Protein AF-A0A449B4U1-F1 (afdb_monomer_lite)

pLDDT: mean 86.97, std 13.87, range [36.66, 97.75]

Radius of gyration: 30.88 Å; chains: 1; bounding box: 86×40×94 Å

Organism: NCBI:txid114885

Structure (mmCIF, N/CA/C/O backbone):
data_AF-A0A449B4U1-F1
#
_entry.id   AF-A0A449B4U1-F1
#
loop_
_atom_site.group_PDB
_atom_site.id
_atom_site.type_symbol
_atom_site.label_atom_id
_atom_site.label_alt_id
_atom_site.label_comp_id
_atom_site.label_asym_id
_atom_site.label_entity_id
_atom_site.label_seq_id
_atom_site.pdbx_PDB_ins_code
_atom_site.Cartn_x
_atom_site.Cartn_y
_atom_site.Cartn_z
_atom_site.occupancy
_atom_site.B_iso_or_equiv
_atom_site.auth_seq_id
_atom_site.auth_comp_id
_atom_site.auth_asym_id
_atom_site.auth_atom_id
_atom_site.pdbx_PDB_model_num
ATOM 1 N N . MET A 1 1 ? 53.691 -20.699 -66.451 1.00 48.62 1 MET A N 1
ATOM 2 C CA . MET A 1 1 ? 53.398 -21.102 -65.056 1.00 48.62 1 MET A CA 1
ATOM 3 C C . MET A 1 1 ? 53.279 -19.834 -64.224 1.00 48.62 1 MET A C 1
ATOM 5 O O . MET A 1 1 ? 54.200 -19.036 -64.296 1.00 48.62 1 MET A O 1
ATOM 9 N N . GLY A 1 2 ? 52.163 -19.601 -63.519 1.00 51.88 2 GLY A N 1
ATOM 10 C CA . GLY A 1 2 ? 52.066 -18.460 -62.589 1.00 51.88 2 GLY A CA 1
ATOM 11 C C . GLY A 1 2 ? 50.731 -17.710 -62.466 1.00 51.88 2 GLY A C 1
ATOM 12 O O . GLY A 1 2 ? 50.723 -16.671 -61.824 1.00 51.88 2 GLY A O 1
ATOM 13 N N . GLN A 1 3 ? 49.608 -18.176 -63.033 1.00 47.28 3 GLN A N 1
ATOM 14 C CA . GLN A 1 3 ? 48.308 -17.484 -62.867 1.00 47.28 3 GLN A CA 1
ATOM 15 C C . GLN A 1 3 ? 47.371 -18.095 -61.809 1.00 47.28 3 GLN A C 1
ATOM 17 O O . GLN A 1 3 ? 46.392 -17.458 -61.427 1.00 47.28 3 GLN A O 1
ATOM 22 N N . SER A 1 4 ? 47.681 -19.269 -61.253 1.00 52.78 4 SER A N 1
ATOM 23 C CA . SER A 1 4 ? 46.849 -19.910 -60.221 1.00 52.78 4 SER A CA 1
ATOM 24 C C . SER A 1 4 ? 46.964 -19.273 -58.824 1.00 52.78 4 SER A C 1
ATOM 26 O O . SER A 1 4 ? 46.103 -19.510 -57.983 1.00 52.78 4 SER A O 1
ATOM 28 N N . GLY A 1 5 ? 47.977 -18.432 -58.568 1.00 56.06 5 GLY A N 1
ATOM 29 C CA . GLY A 1 5 ? 48.170 -17.761 -57.272 1.00 56.06 5 GLY A CA 1
ATOM 30 C C . GLY A 1 5 ? 47.344 -16.482 -57.075 1.00 56.06 5 GLY A C 1
ATOM 31 O O . GLY A 1 5 ? 47.040 -16.116 -55.942 1.00 56.06 5 GLY A O 1
ATOM 32 N N . VAL A 1 6 ? 46.942 -15.811 -58.161 1.00 57.44 6 VAL A N 1
ATOM 33 C CA . VAL A 1 6 ? 46.229 -14.522 -58.077 1.00 57.44 6 VAL A CA 1
ATOM 34 C C . VAL A 1 6 ? 44.732 -14.734 -57.837 1.00 57.44 6 VAL A C 1
ATOM 36 O O . VAL A 1 6 ? 44.170 -14.094 -56.954 1.00 57.44 6 VAL A O 1
ATOM 39 N N . MET A 1 7 ? 44.099 -15.698 -58.523 1.00 58.16 7 MET A N 1
ATOM 40 C CA . MET A 1 7 ? 42.674 -16.009 -58.309 1.00 58.16 7 MET A CA 1
ATOM 41 C C . MET A 1 7 ? 42.376 -16.511 -56.888 1.00 58.16 7 MET A C 1
ATOM 43 O O . MET A 1 7 ? 41.363 -16.119 -56.314 1.00 58.16 7 MET A O 1
ATOM 47 N N . GLY A 1 8 ? 43.259 -17.326 -56.294 1.00 68.00 8 GLY A N 1
ATOM 48 C CA . GLY A 1 8 ? 43.091 -17.814 -54.918 1.00 68.00 8 GLY A CA 1
ATOM 49 C C . GLY A 1 8 ? 43.184 -16.700 -53.870 1.00 68.00 8 GLY A C 1
ATOM 50 O O . GLY A 1 8 ? 42.373 -16.651 -52.947 1.00 68.00 8 GLY A O 1
ATOM 51 N N . ASN A 1 9 ? 44.115 -15.759 -54.054 1.00 80.12 9 ASN A N 1
ATOM 52 C CA . ASN A 1 9 ? 44.260 -14.602 -53.170 1.00 80.12 9 ASN A CA 1
ATOM 53 C C . ASN A 1 9 ? 43.053 -13.653 -53.302 1.00 80.12 9 ASN A C 1
ATOM 55 O O . ASN A 1 9 ? 42.450 -13.273 -52.303 1.00 80.12 9 ASN A O 1
ATOM 59 N N . THR A 1 10 ? 42.625 -13.333 -54.529 1.00 83.12 10 THR A N 1
ATOM 60 C CA . THR A 1 10 ? 41.454 -12.470 -54.764 1.00 83.12 10 THR A CA 1
ATOM 61 C C . THR A 1 10 ? 40.164 -13.070 -54.196 1.00 83.12 10 THR A C 1
ATOM 63 O O . THR A 1 10 ? 39.402 -12.356 -53.547 1.00 83.12 10 THR A O 1
ATOM 66 N N . ALA A 1 11 ? 39.928 -14.375 -54.366 1.00 86.06 11 ALA A N 1
ATOM 67 C CA . ALA A 1 11 ? 38.758 -15.048 -53.800 1.00 86.06 11 ALA A CA 1
ATOM 68 C C . ALA A 1 11 ? 38.740 -15.007 -52.258 1.00 86.06 11 ALA A C 1
ATOM 70 O O . ALA A 1 11 ? 37.692 -14.753 -51.664 1.00 86.06 11 ALA A O 1
ATOM 71 N N . MET A 1 12 ? 39.895 -15.183 -51.605 1.00 88.38 12 MET A N 1
ATOM 72 C CA . MET A 1 12 ? 40.022 -15.107 -50.143 1.00 88.38 12 MET A CA 1
ATOM 73 C C . MET A 1 12 ? 39.658 -13.717 -49.596 1.00 88.38 12 MET A C 1
ATOM 75 O O . MET A 1 12 ? 38.903 -13.615 -48.628 1.00 88.38 12 MET A O 1
ATOM 79 N N . TRP A 1 13 ? 40.133 -12.643 -50.238 1.00 90.81 13 TRP A N 1
ATOM 80 C CA . TRP A 1 13 ? 39.803 -11.268 -49.841 1.00 90.81 13 TRP A CA 1
ATOM 81 C C . TRP A 1 13 ? 38.320 -10.930 -50.028 1.00 90.81 13 TRP A C 1
ATOM 83 O O . TRP A 1 13 ? 37.749 -10.223 -49.198 1.00 90.81 13 TRP A O 1
ATOM 93 N N . ILE A 1 14 ? 37.675 -11.471 -51.067 1.00 91.06 14 ILE A N 1
ATOM 94 C CA . ILE A 1 14 ? 36.230 -11.303 -51.286 1.00 91.06 14 ILE A CA 1
ATOM 95 C C . ILE A 1 14 ? 35.434 -11.974 -50.160 1.00 91.06 14 ILE A C 1
ATOM 97 O O . ILE A 1 14 ? 34.538 -11.353 -49.589 1.00 91.06 14 ILE A O 1
ATOM 101 N N . VAL A 1 15 ? 35.778 -13.213 -49.793 1.00 91.69 15 VAL A N 1
ATOM 102 C CA . VAL A 1 15 ? 35.109 -13.931 -48.692 1.00 91.69 15 VAL A CA 1
ATOM 103 C C . VAL A 1 15 ? 35.283 -13.189 -47.364 1.00 91.69 15 VAL A C 1
ATOM 105 O O . VAL A 1 15 ? 34.320 -13.041 -46.609 1.00 91.69 15 VAL A O 1
ATOM 108 N N . LEU A 1 16 ? 36.481 -12.660 -47.098 1.00 92.50 16 LEU A N 1
ATOM 109 C CA . LEU A 1 16 ? 36.752 -11.863 -45.902 1.00 92.50 16 LEU A CA 1
ATOM 110 C C . LEU A 1 16 ? 35.913 -10.575 -45.868 1.00 92.50 16 LEU A C 1
ATOM 112 O O . LEU A 1 16 ? 35.327 -10.255 -44.834 1.00 92.50 16 LEU A O 1
ATOM 116 N N . ALA A 1 17 ? 35.804 -9.862 -46.992 1.00 92.56 17 ALA A N 1
ATOM 117 C CA . ALA A 1 17 ? 34.990 -8.652 -47.090 1.00 92.56 17 ALA A CA 1
ATOM 118 C C . ALA A 1 17 ? 33.504 -8.938 -46.812 1.00 92.56 17 ALA A C 1
ATOM 120 O O . ALA A 1 17 ? 32.864 -8.207 -46.054 1.00 92.56 17 ALA A O 1
ATOM 121 N N . VAL A 1 18 ? 32.968 -10.035 -47.355 1.00 95.25 18 VAL A N 1
ATOM 122 C CA . VAL A 1 18 ? 31.581 -10.464 -47.106 1.00 95.25 18 VAL A CA 1
ATOM 123 C C . VAL A 1 18 ? 31.358 -10.802 -45.627 1.00 95.25 18 VAL A C 1
ATOM 125 O O . VAL A 1 18 ? 30.352 -10.384 -45.051 1.00 95.25 18 VAL A O 1
ATOM 128 N N . LEU A 1 19 ? 32.303 -11.494 -44.984 1.00 94.50 19 LEU A N 1
ATOM 129 C CA . LEU A 1 19 ? 32.246 -11.799 -43.549 1.00 94.50 19 LEU A CA 1
ATOM 130 C C . LEU A 1 19 ? 32.241 -10.537 -42.679 1.00 94.50 19 LEU A C 1
ATOM 132 O O . LEU A 1 19 ? 31.463 -10.450 -41.728 1.00 94.50 19 LEU A O 1
ATOM 136 N N . ILE A 1 20 ? 33.070 -9.545 -43.015 1.00 95.38 20 ILE A N 1
ATOM 137 C CA . ILE A 1 20 ? 33.117 -8.266 -42.295 1.00 95.38 20 ILE A CA 1
ATOM 138 C C . ILE A 1 20 ? 31.782 -7.526 -42.430 1.00 95.38 20 ILE A C 1
ATOM 140 O O . ILE A 1 20 ? 31.246 -7.055 -41.428 1.00 95.38 20 ILE A O 1
ATOM 144 N N . VAL A 1 21 ? 31.205 -7.464 -43.634 1.00 96.00 21 VAL A N 1
ATOM 145 C CA . VAL A 1 21 ? 29.894 -6.829 -43.856 1.00 96.00 21 VAL A CA 1
ATOM 146 C C . VAL A 1 21 ? 28.794 -7.532 -43.053 1.00 96.00 21 VAL A C 1
ATOM 148 O O . VAL A 1 21 ? 27.983 -6.861 -42.412 1.00 96.00 21 VAL A O 1
ATOM 151 N N . LEU A 1 22 ? 28.795 -8.869 -43.019 1.00 95.12 22 LEU A N 1
ATOM 152 C CA . LEU A 1 22 ? 27.866 -9.657 -42.202 1.00 95.12 22 LEU A CA 1
ATOM 153 C C . LEU A 1 22 ? 28.009 -9.351 -40.707 1.00 95.12 22 LEU A C 1
ATOM 155 O O . LEU A 1 22 ? 27.004 -9.129 -40.031 1.00 95.12 22 LEU A O 1
ATOM 159 N N . LEU A 1 23 ? 29.239 -9.281 -40.193 1.00 94.88 23 LEU A N 1
ATOM 160 C CA . LEU A 1 23 ? 29.488 -8.921 -38.796 1.00 94.88 23 LEU A CA 1
ATOM 161 C C . LEU A 1 23 ? 28.975 -7.513 -38.479 1.00 94.88 23 LEU A C 1
ATOM 163 O O . LEU A 1 23 ? 28.243 -7.336 -37.505 1.00 94.88 23 LEU A O 1
ATOM 167 N N . VAL A 1 24 ? 29.291 -6.520 -39.314 1.00 95.31 24 VAL A N 1
ATOM 168 C CA . VAL A 1 24 ? 28.824 -5.135 -39.129 1.00 95.31 24 VAL A CA 1
ATOM 169 C C . VAL A 1 24 ? 27.294 -5.059 -39.133 1.00 95.31 24 VAL A C 1
ATOM 171 O O . VAL A 1 24 ? 26.710 -4.358 -38.299 1.00 95.31 24 VAL A O 1
ATOM 174 N N . ALA A 1 25 ? 26.632 -5.808 -40.020 1.00 95.12 25 ALA A N 1
ATOM 175 C CA . ALA A 1 25 ? 25.175 -5.887 -40.071 1.00 95.12 25 ALA A CA 1
ATOM 176 C C . ALA A 1 25 ? 24.582 -6.486 -38.782 1.00 95.12 25 ALA A C 1
ATOM 178 O O . ALA A 1 25 ? 23.642 -5.917 -38.221 1.00 95.12 25 ALA A O 1
ATOM 179 N N . ILE A 1 26 ? 25.160 -7.577 -38.261 1.00 94.81 26 ILE A N 1
ATOM 180 C CA . ILE A 1 26 ? 24.725 -8.211 -37.004 1.00 94.81 26 ILE A CA 1
ATOM 181 C C . ILE A 1 26 ? 24.900 -7.254 -35.819 1.00 94.81 26 ILE A C 1
ATOM 183 O O . ILE A 1 26 ? 23.968 -7.076 -35.029 1.00 94.81 26 ILE A O 1
ATOM 187 N N . PHE A 1 27 ? 26.059 -6.597 -35.707 1.00 94.38 27 PHE A N 1
ATOM 188 C CA . PHE A 1 27 ? 26.317 -5.643 -34.628 1.00 94.38 27 PHE A CA 1
ATOM 189 C C . PHE A 1 27 ? 25.352 -4.459 -34.679 1.00 94.38 27 PHE A C 1
ATOM 191 O O . PHE A 1 27 ? 24.770 -4.090 -33.658 1.00 94.38 27 PHE A O 1
ATOM 198 N N . THR A 1 28 ? 25.114 -3.901 -35.867 1.00 93.81 28 THR A N 1
ATOM 199 C CA . THR A 1 28 ? 24.197 -2.767 -36.039 1.00 93.81 28 THR A CA 1
ATOM 200 C C . THR A 1 28 ? 22.764 -3.162 -35.682 1.00 93.81 28 THR A C 1
ATOM 202 O O . THR A 1 28 ? 22.090 -2.440 -34.941 1.00 93.81 28 THR A O 1
ATOM 205 N N . TYR A 1 29 ? 22.310 -4.339 -36.123 1.00 94.56 29 TYR A N 1
ATOM 206 C CA . TYR A 1 29 ? 21.003 -4.875 -35.749 1.00 94.56 29 TYR A CA 1
ATOM 207 C C . TYR A 1 29 ? 20.870 -5.072 -34.231 1.00 94.56 29 TYR A C 1
ATOM 209 O O . TYR A 1 29 ? 19.867 -4.649 -33.648 1.00 94.56 29 TYR A O 1
ATOM 217 N N . SER A 1 30 ? 21.883 -5.647 -33.571 1.00 91.75 30 SER A N 1
ATOM 218 C CA . SER A 1 30 ? 21.872 -5.847 -32.115 1.00 91.75 30 SER A CA 1
ATOM 219 C C . SER A 1 30 ? 21.750 -4.521 -31.369 1.00 91.75 30 SER A C 1
ATOM 221 O O . SER A 1 30 ? 20.875 -4.374 -30.520 1.00 91.75 30 SER A O 1
ATOM 223 N N . VAL A 1 31 ? 22.549 -3.515 -31.742 1.00 93.81 31 VAL A N 1
ATOM 224 C CA . VAL A 1 31 ? 22.523 -2.192 -31.099 1.00 93.81 31 VAL A CA 1
ATOM 225 C C . VAL A 1 31 ? 21.152 -1.526 -31.242 1.00 93.81 31 VAL A C 1
ATOM 227 O O . VAL A 1 31 ? 20.647 -0.930 -30.287 1.00 93.81 31 VAL A O 1
ATOM 230 N N . ILE A 1 32 ? 20.517 -1.626 -32.415 1.00 93.06 32 ILE A N 1
ATOM 231 C CA . ILE A 1 32 ? 19.171 -1.077 -32.635 1.00 93.06 32 ILE A CA 1
ATOM 232 C C . ILE A 1 32 ? 18.142 -1.820 -31.774 1.00 93.06 32 ILE A C 1
ATOM 234 O O . ILE A 1 32 ? 17.352 -1.184 -31.069 1.00 93.06 32 ILE A O 1
ATOM 238 N N . LYS A 1 33 ? 18.169 -3.158 -31.782 1.00 93.31 33 LYS A N 1
ATOM 239 C CA . LYS A 1 33 ? 17.261 -4.000 -30.993 1.00 93.31 33 LYS A CA 1
ATOM 240 C C . LYS A 1 33 ? 17.393 -3.724 -29.494 1.00 93.31 33 LYS A C 1
ATOM 242 O O . LYS A 1 33 ? 16.378 -3.578 -28.809 1.00 93.31 33 LYS A O 1
ATOM 247 N N . ASP A 1 34 ? 18.616 -3.570 -28.999 1.00 92.25 34 ASP A N 1
ATOM 248 C CA . ASP A 1 34 ? 18.892 -3.262 -27.597 1.00 92.25 34 ASP A CA 1
ATOM 249 C C . ASP A 1 34 ? 18.397 -1.869 -27.209 1.00 92.25 34 ASP A C 1
ATOM 251 O O . ASP A 1 34 ? 17.775 -1.708 -26.155 1.00 92.25 34 ASP A O 1
ATOM 255 N N . LYS A 1 35 ? 18.565 -0.863 -28.081 1.00 91.81 35 LYS A N 1
ATOM 256 C CA . LYS A 1 35 ? 17.996 0.479 -27.862 1.00 91.81 35 LYS A CA 1
ATOM 257 C C . LYS A 1 35 ? 16.470 0.443 -27.762 1.00 91.81 35 LYS A C 1
ATOM 259 O O . LYS A 1 35 ? 15.910 1.083 -26.869 1.00 91.81 35 LYS A O 1
ATOM 264 N N . ILE A 1 36 ? 15.790 -0.303 -28.635 1.00 91.19 36 ILE A N 1
ATOM 265 C CA . ILE A 1 36 ? 14.324 -0.447 -28.600 1.00 91.19 36 ILE A CA 1
ATOM 266 C C . ILE A 1 36 ? 13.889 -1.157 -27.314 1.00 91.19 36 ILE A C 1
ATOM 268 O O . ILE A 1 36 ? 13.009 -0.666 -26.605 1.00 91.19 36 ILE A O 1
ATOM 272 N N . LYS A 1 37 ? 14.543 -2.270 -26.965 1.00 93.00 37 LYS A N 1
ATOM 273 C CA . LYS A 1 37 ? 14.249 -3.036 -25.748 1.00 93.00 37 LYS A CA 1
ATOM 274 C C . LYS A 1 37 ? 14.455 -2.198 -24.486 1.00 93.00 37 LYS A C 1
ATOM 276 O O . LYS A 1 37 ? 13.610 -2.227 -23.597 1.00 93.00 37 LYS A O 1
ATOM 281 N N . LYS A 1 38 ? 15.531 -1.405 -24.427 1.00 93.06 38 LYS A N 1
ATOM 282 C CA . LYS A 1 38 ? 15.810 -0.489 -23.312 1.00 93.06 38 LYS A CA 1
ATOM 283 C C . LYS A 1 38 ? 14.742 0.597 -23.187 1.00 93.06 38 LYS A C 1
ATOM 285 O O . LYS A 1 38 ? 14.275 0.853 -22.085 1.00 93.06 38 LYS A O 1
ATOM 290 N N . ARG A 1 39 ? 14.306 1.195 -24.302 1.00 90.88 39 ARG A N 1
ATOM 291 C CA . ARG A 1 39 ? 13.212 2.185 -24.302 1.00 90.88 39 ARG A CA 1
ATOM 292 C C . ARG A 1 39 ? 11.887 1.588 -23.834 1.00 90.88 39 ARG A C 1
ATOM 294 O O . ARG A 1 39 ? 11.165 2.250 -23.099 1.00 90.88 39 ARG A O 1
ATOM 301 N N . LYS A 1 40 ? 11.566 0.361 -24.256 1.00 92.31 40 LYS A N 1
ATOM 302 C CA . LYS A 1 40 ? 10.348 -0.338 -23.826 1.00 92.31 40 LYS A CA 1
ATOM 303 C C . LYS A 1 40 ? 10.372 -0.619 -22.321 1.00 92.31 40 LYS A C 1
ATOM 305 O O . LYS A 1 40 ? 9.442 -0.215 -21.636 1.00 92.31 40 LYS A O 1
ATOM 310 N N . ARG A 1 41 ? 11.473 -1.178 -21.809 1.00 90.75 41 ARG A N 1
ATOM 311 C CA . ARG A 1 41 ? 11.669 -1.412 -20.368 1.00 90.75 41 ARG A CA 1
ATOM 312 C C . ARG A 1 41 ? 11.556 -0.130 -19.550 1.00 90.75 41 ARG A C 1
ATOM 314 O O . ARG A 1 41 ? 10.797 -0.099 -18.599 1.00 90.75 41 ARG A O 1
ATOM 321 N N . ALA A 1 42 ? 12.211 0.950 -19.975 1.00 90.31 42 ALA A N 1
ATOM 322 C CA . ALA A 1 42 ? 12.132 2.229 -19.270 1.00 90.31 42 ALA A CA 1
ATOM 323 C C . ALA A 1 42 ? 10.700 2.801 -19.226 1.00 90.31 42 ALA A C 1
ATOM 325 O O . ALA A 1 42 ? 10.317 3.437 -18.248 1.00 90.31 42 ALA A O 1
ATOM 326 N N . LYS A 1 43 ? 9.892 2.583 -20.275 1.00 92.38 43 LYS A N 1
ATOM 327 C CA . LYS A 1 43 ? 8.469 2.958 -20.267 1.00 92.38 43 LYS A CA 1
ATOM 328 C C . LYS A 1 43 ? 7.659 2.096 -19.301 1.00 92.38 43 LYS A C 1
ATOM 330 O O . LYS A 1 43 ? 6.859 2.641 -18.553 1.00 92.38 43 LYS A O 1
ATOM 335 N N . GLU A 1 44 ? 7.864 0.782 -19.326 1.00 90.56 44 GLU A N 1
ATOM 336 C CA . GLU A 1 44 ? 7.192 -0.162 -18.423 1.00 90.56 44 GLU A CA 1
ATOM 337 C C . GLU A 1 44 ? 7.545 0.128 -16.959 1.00 90.56 44 GLU A C 1
ATOM 339 O O . GLU A 1 44 ? 6.650 0.227 -16.130 1.00 90.56 44 GLU A O 1
ATOM 344 N N . GLU A 1 45 ? 8.821 0.373 -16.658 1.00 89.31 45 GLU A N 1
ATOM 345 C CA . GLU A 1 45 ? 9.304 0.773 -15.331 1.00 89.31 45 GLU A CA 1
ATOM 346 C C . GLU A 1 45 ? 8.674 2.091 -14.872 1.00 89.31 45 GLU A C 1
ATOM 348 O O . GLU A 1 45 ? 8.234 2.201 -13.729 1.00 89.31 45 GLU A O 1
ATOM 353 N N . LYS A 1 46 ? 8.579 3.087 -15.763 1.00 89.44 46 LYS A N 1
ATOM 354 C CA . LYS A 1 46 ? 7.939 4.366 -15.441 1.00 89.44 46 LYS A CA 1
ATOM 355 C C . LYS A 1 46 ? 6.451 4.191 -15.119 1.00 89.44 46 LYS A C 1
ATOM 357 O O . LYS A 1 46 ? 6.003 4.689 -14.093 1.00 89.44 46 LYS A O 1
ATOM 362 N N . LEU A 1 47 ? 5.712 3.465 -15.959 1.00 90.19 47 LEU A N 1
ATOM 363 C CA . LEU A 1 47 ? 4.287 3.188 -15.740 1.00 90.19 47 LEU A CA 1
ATOM 364 C C . LEU A 1 47 ? 4.062 2.398 -14.450 1.00 90.19 47 LEU A C 1
ATOM 366 O O . LEU A 1 47 ? 3.162 2.709 -13.676 1.00 90.19 47 LEU A O 1
ATOM 370 N N . PHE A 1 48 ? 4.900 1.394 -14.199 1.00 89.50 48 PHE A N 1
ATOM 371 C CA . PHE A 1 48 ? 4.853 0.617 -12.970 1.00 89.50 48 PHE A CA 1
ATOM 372 C C . PHE A 1 48 ? 5.082 1.504 -11.740 1.00 89.50 48 PHE A C 1
ATOM 374 O O . PHE A 1 48 ? 4.360 1.386 -10.751 1.00 89.50 48 PHE A O 1
ATOM 381 N N . LYS A 1 49 ? 6.044 2.430 -11.808 1.00 88.19 49 LYS A N 1
ATOM 382 C CA . LYS A 1 49 ? 6.334 3.371 -10.722 1.00 88.19 49 LYS A CA 1
ATOM 383 C C . LYS A 1 49 ? 5.178 4.333 -10.458 1.00 88.19 49 LYS A C 1
ATOM 385 O O . LYS A 1 49 ? 4.848 4.564 -9.299 1.00 88.19 49 LYS A O 1
ATOM 390 N N . GLU A 1 50 ? 4.561 4.867 -11.509 1.00 89.62 50 GLU A N 1
ATOM 391 C CA . GLU A 1 50 ? 3.383 5.737 -11.402 1.00 89.62 50 GLU A CA 1
ATOM 392 C C . GLU A 1 50 ? 2.224 5.002 -10.713 1.00 89.62 50 GLU A C 1
ATOM 394 O O . GLU A 1 50 ? 1.726 5.478 -9.694 1.00 89.62 50 GLU A O 1
ATOM 399 N N . LYS A 1 51 ? 1.890 3.789 -11.172 1.00 90.44 51 LYS A N 1
ATOM 400 C CA . LYS A 1 51 ? 0.859 2.952 -10.539 1.00 90.44 51 LYS A CA 1
ATOM 401 C C . LYS A 1 51 ? 1.195 2.551 -9.103 1.00 90.44 51 LYS A C 1
ATOM 403 O O . LYS A 1 51 ? 0.320 2.530 -8.248 1.00 90.44 51 LYS A O 1
ATOM 408 N N . SER A 1 52 ? 2.464 2.272 -8.805 1.00 89.69 52 SER A N 1
ATOM 409 C CA . SER A 1 52 ? 2.904 1.956 -7.438 1.00 89.69 52 SER A CA 1
ATOM 410 C C . SER A 1 52 ? 2.714 3.130 -6.482 1.00 89.69 52 SER A C 1
ATOM 412 O O . SER A 1 52 ? 2.338 2.933 -5.329 1.00 89.69 52 SER A O 1
ATOM 414 N N . LEU A 1 53 ? 2.952 4.359 -6.947 1.00 89.00 53 LEU A N 1
ATOM 415 C CA . LEU A 1 53 ? 2.705 5.563 -6.153 1.00 89.00 53 LEU A CA 1
ATOM 416 C C . LEU A 1 53 ? 1.208 5.817 -5.955 1.00 89.00 53 LEU A C 1
ATOM 418 O O . LEU A 1 53 ? 0.789 6.183 -4.859 1.00 89.00 53 LEU A O 1
ATOM 422 N N . GLU A 1 54 ? 0.404 5.589 -6.989 1.00 90.88 54 GLU A N 1
ATOM 423 C CA . GLU A 1 54 ? -1.054 5.672 -6.903 1.00 90.88 54 GLU A CA 1
ATOM 424 C C . GLU A 1 54 ? -1.618 4.640 -5.917 1.00 90.88 54 GLU A C 1
ATOM 426 O O . GLU A 1 54 ? -2.367 4.989 -5.006 1.00 90.88 54 GLU A O 1
ATOM 431 N N . GLN A 1 55 ? -1.180 3.385 -5.998 1.00 91.44 55 GLN A N 1
ATOM 432 C CA . GLN A 1 55 ? -1.630 2.353 -5.070 1.00 91.44 55 GLN A CA 1
ATOM 433 C C . GLN A 1 55 ? -1.163 2.637 -3.638 1.00 91.44 55 GLN A C 1
ATOM 435 O O . GLN A 1 55 ? -1.938 2.502 -2.692 1.00 91.44 55 GLN A O 1
ATOM 440 N N . ALA A 1 56 ? 0.076 3.103 -3.458 1.00 90.25 56 ALA A N 1
ATOM 441 C CA . ALA A 1 56 ? 0.578 3.563 -2.165 1.00 90.25 56 ALA A CA 1
ATOM 442 C C . ALA A 1 56 ? -0.333 4.629 -1.539 1.00 90.25 56 ALA A C 1
ATOM 444 O O . ALA A 1 56 ? -0.654 4.559 -0.350 1.00 90.25 56 ALA A O 1
ATOM 445 N N . LYS A 1 57 ? -0.775 5.591 -2.357 1.00 91.69 57 LYS A N 1
ATOM 446 C CA . LYS A 1 57 ? -1.703 6.642 -1.950 1.00 91.69 57 LYS A CA 1
ATOM 447 C C . LYS A 1 57 ? -3.029 6.079 -1.468 1.00 91.69 57 LYS A C 1
ATOM 449 O O . LYS A 1 57 ? -3.465 6.427 -0.371 1.00 91.69 57 LYS A O 1
ATOM 454 N N . LEU A 1 58 ? -3.645 5.210 -2.266 1.00 93.88 58 LEU A N 1
ATOM 455 C CA . LEU A 1 58 ? -4.926 4.599 -1.926 1.00 93.88 58 LEU A CA 1
ATOM 456 C C . LEU A 1 58 ? -4.836 3.836 -0.603 1.00 93.88 58 LEU A C 1
ATOM 458 O O . LEU A 1 58 ? -5.680 4.027 0.266 1.00 93.88 58 LEU A O 1
ATOM 462 N N . ILE A 1 59 ? -3.765 3.066 -0.399 1.00 94.00 59 ILE A N 1
ATOM 463 C CA . ILE A 1 59 ? -3.555 2.303 0.835 1.00 94.00 59 ILE A CA 1
ATOM 464 C C . ILE A 1 59 ? -3.408 3.213 2.057 1.00 94.00 59 ILE A C 1
ATOM 466 O O . ILE A 1 59 ? -3.993 2.920 3.097 1.00 94.00 59 ILE A O 1
ATOM 470 N N . PHE A 1 60 ? -2.678 4.329 1.966 1.00 94.12 60 PHE A N 1
ATOM 471 C CA . PHE A 1 60 ? -2.573 5.255 3.099 1.00 94.12 60 PHE A CA 1
ATOM 472 C C . PHE A 1 60 ? -3.920 5.847 3.503 1.00 94.12 60 PHE A C 1
ATOM 474 O O . PHE A 1 60 ? -4.246 5.862 4.690 1.00 94.12 60 PHE A O 1
ATOM 481 N N . ILE A 1 61 ? -4.702 6.299 2.524 1.00 95.62 61 ILE A N 1
ATOM 482 C CA . ILE A 1 61 ? -6.022 6.885 2.773 1.00 95.62 61 ILE A CA 1
ATOM 483 C C . ILE A 1 61 ? -6.970 5.818 3.334 1.00 95.62 61 ILE A C 1
ATOM 485 O O . ILE A 1 61 ? -7.685 6.064 4.303 1.00 95.62 61 ILE A O 1
ATOM 489 N N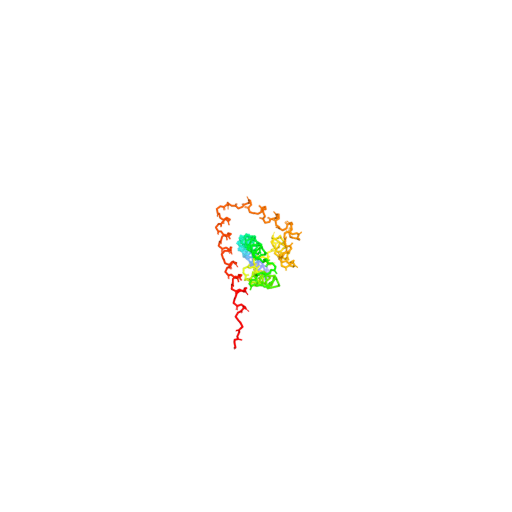 . GLN A 1 62 ? -6.932 4.608 2.776 1.00 96.19 62 GLN A N 1
ATOM 490 C CA . GLN A 1 62 ? -7.753 3.485 3.216 1.00 96.19 62 GLN A CA 1
ATOM 491 C C . GLN A 1 62 ? -7.419 3.047 4.650 1.00 96.19 62 GLN A C 1
ATOM 493 O O . GLN A 1 62 ? -8.331 2.736 5.413 1.00 96.19 62 GLN A O 1
ATOM 498 N N . LEU A 1 63 ? -6.140 3.056 5.049 1.00 96.81 63 LEU A N 1
ATOM 499 C CA . LEU A 1 63 ? -5.723 2.769 6.427 1.00 96.81 63 LEU A CA 1
ATOM 500 C C . LEU A 1 63 ? -6.153 3.867 7.410 1.00 96.81 63 LEU A C 1
ATOM 502 O O . LEU A 1 63 ? -6.574 3.545 8.522 1.00 96.81 63 LEU A O 1
ATOM 506 N N . ASP A 1 64 ? -6.093 5.143 7.016 1.00 96.81 64 ASP A N 1
ATOM 507 C CA . ASP A 1 64 ? -6.596 6.246 7.850 1.00 96.81 64 ASP A CA 1
ATOM 508 C C . ASP A 1 64 ? -8.115 6.152 8.054 1.00 96.81 64 ASP A C 1
ATOM 510 O O . ASP A 1 64 ? -8.628 6.279 9.172 1.00 96.81 64 ASP A O 1
ATOM 514 N N . ALA A 1 65 ? -8.845 5.858 6.974 1.00 97.44 65 ALA A N 1
ATOM 515 C CA . ALA A 1 65 ? -10.282 5.631 7.023 1.00 97.44 65 ALA A CA 1
ATOM 516 C C . ALA A 1 65 ? -10.617 4.424 7.911 1.00 97.44 65 ALA A C 1
ATOM 518 O O . ALA A 1 65 ? -11.496 4.522 8.768 1.00 97.44 65 ALA A O 1
ATOM 519 N N . LEU A 1 66 ? -9.871 3.319 7.784 1.00 97.75 66 LEU A N 1
ATOM 520 C CA . LEU A 1 66 ? -10.038 2.132 8.624 1.00 97.75 66 LEU A CA 1
ATOM 521 C C . LEU A 1 66 ? -9.823 2.448 10.099 1.00 97.75 66 LEU A C 1
ATOM 523 O O . LEU A 1 66 ? -10.636 2.045 10.927 1.00 97.75 66 LEU A O 1
ATOM 527 N N . LYS A 1 67 ? -8.762 3.188 10.435 1.00 96.69 67 LYS A N 1
ATOM 528 C CA . LYS A 1 67 ? -8.504 3.626 11.809 1.00 96.69 67 LYS A CA 1
ATOM 529 C C . LYS A 1 67 ? -9.679 4.427 12.359 1.00 96.69 67 LYS A C 1
ATOM 531 O O . LYS A 1 67 ? -10.159 4.124 13.445 1.00 96.69 67 LYS A O 1
ATOM 536 N N . THR A 1 68 ? -10.152 5.400 11.585 1.00 96.62 68 THR A N 1
ATOM 537 C CA . THR A 1 68 ? -11.257 6.286 11.970 1.00 96.62 68 THR A CA 1
ATOM 538 C C . THR A 1 68 ? -12.549 5.510 12.206 1.00 96.62 68 THR A C 1
ATOM 540 O O . THR A 1 68 ? -13.236 5.733 13.200 1.00 96.62 68 THR A O 1
ATOM 543 N N . VAL A 1 69 ? -12.890 4.583 11.306 1.00 96.25 69 VAL A N 1
ATOM 544 C CA . VAL A 1 69 ? -14.082 3.744 11.465 1.00 96.25 69 VAL A CA 1
ATOM 545 C C . VAL A 1 69 ? -13.921 2.818 12.666 1.00 96.25 69 VAL A C 1
ATOM 547 O O . VAL A 1 69 ? -14.814 2.739 13.501 1.00 96.25 69 VAL A O 1
ATOM 550 N N . ASN A 1 70 ? -12.769 2.166 12.805 1.00 94.81 70 ASN A N 1
ATOM 551 C CA . ASN A 1 70 ? -12.504 1.277 13.927 1.00 94.81 70 ASN A CA 1
ATOM 552 C C . ASN A 1 70 ? -12.599 2.001 15.281 1.00 94.81 70 ASN A C 1
ATOM 554 O O . ASN A 1 70 ? -13.173 1.443 16.209 1.00 94.81 70 ASN A O 1
ATOM 558 N N . ASP A 1 71 ? -12.081 3.227 15.390 1.00 94.00 71 ASP A N 1
ATOM 559 C CA . ASP A 1 71 ? -12.194 4.046 16.605 1.00 94.00 71 ASP A CA 1
ATOM 560 C C . ASP A 1 71 ? -13.645 4.383 16.930 1.00 94.00 71 ASP A C 1
ATOM 562 O O . ASP A 1 71 ? -14.070 4.178 18.060 1.00 94.00 71 ASP A O 1
ATOM 566 N N . LYS A 1 72 ? -14.434 4.786 15.928 1.00 93.19 72 LYS A N 1
ATOM 567 C CA . LYS A 1 72 ? -15.874 5.011 16.098 1.00 93.19 72 LYS A CA 1
ATOM 568 C C . LYS A 1 72 ? -16.566 3.775 16.695 1.00 93.19 72 LYS A C 1
ATOM 570 O O . LYS A 1 72 ? -17.295 3.898 17.671 1.00 93.19 72 LYS A O 1
ATOM 575 N N . TYR A 1 73 ? -16.321 2.581 16.150 1.00 90.88 73 TYR A N 1
ATOM 576 C CA . TYR A 1 73 ? -16.924 1.349 16.679 1.00 90.88 73 TYR A CA 1
ATOM 577 C C . TYR A 1 73 ? -16.357 0.926 18.046 1.00 90.88 73 TYR A C 1
ATOM 579 O O . TYR A 1 73 ? -17.051 0.243 18.796 1.00 90.88 73 TYR A O 1
ATOM 587 N N . LEU A 1 74 ? -15.115 1.299 18.379 1.00 90.25 74 LEU A N 1
ATOM 588 C CA . LEU A 1 74 ? -14.543 1.097 19.716 1.00 90.25 74 LEU A CA 1
ATOM 589 C C . LEU A 1 74 ? -15.189 2.021 20.751 1.00 90.25 74 LEU A C 1
ATOM 591 O O . LEU A 1 74 ? -15.448 1.573 21.863 1.00 90.25 74 LEU A O 1
ATOM 595 N N . ASP A 1 75 ? -15.460 3.272 20.385 1.00 87.94 75 ASP A N 1
ATOM 596 C CA . ASP A 1 75 ? -16.124 4.248 21.250 1.00 87.94 75 ASP A CA 1
ATOM 597 C C . ASP A 1 75 ? -17.601 3.872 21.475 1.00 87.94 75 ASP A C 1
ATOM 599 O O . ASP A 1 75 ? -18.119 4.007 22.580 1.00 87.94 75 ASP A O 1
ATOM 603 N N . GLU A 1 76 ? -18.270 3.325 20.453 1.00 83.19 76 GLU A N 1
ATOM 604 C CA . GLU A 1 76 ? -19.634 2.777 20.554 1.00 83.19 76 GLU A CA 1
ATOM 605 C C . GLU A 1 76 ? -19.695 1.437 21.320 1.00 83.19 76 GLU A C 1
ATOM 607 O O . GLU A 1 76 ? -20.768 1.009 21.759 1.00 83.19 76 GLU A O 1
ATOM 612 N N . PHE A 1 77 ? -18.554 0.763 21.506 1.00 77.25 77 PHE A N 1
ATOM 613 C CA . PHE A 1 77 ? -18.429 -0.456 22.304 1.00 77.25 77 PHE A CA 1
ATOM 614 C C . PHE A 1 77 ? -18.399 -0.109 23.810 1.00 77.25 77 PHE A C 1
ATOM 616 O O . PHE A 1 77 ? -17.419 -0.340 24.515 1.00 77.25 77 PHE A O 1
ATOM 623 N N . GLU A 1 78 ? -19.488 0.448 24.348 1.00 57.75 78 GLU A N 1
ATOM 624 C CA . GLU A 1 78 ? -19.654 0.585 25.800 1.00 57.75 78 GLU A CA 1
ATOM 625 C C . GLU A 1 78 ? -20.024 -0.765 26.446 1.00 57.75 78 GLU A C 1
ATOM 627 O O . GLU A 1 78 ? -20.926 -1.490 26.011 1.00 57.75 78 GLU A O 1
ATOM 632 N N . VAL A 1 79 ? -19.303 -1.081 27.528 1.00 53.00 79 VAL A N 1
ATOM 633 C CA . VAL A 1 79 ? -19.035 -2.413 28.116 1.00 53.00 79 VAL A CA 1
ATOM 634 C C . VAL A 1 79 ? -20.269 -3.200 28.599 1.00 53.00 79 VAL A C 1
ATOM 636 O O . VAL A 1 79 ? -20.141 -4.366 28.964 1.00 53.00 79 VAL A O 1
ATOM 639 N N . SER A 1 80 ? -21.477 -2.641 28.535 1.00 47.97 80 SER A N 1
ATOM 640 C CA . SER A 1 80 ? -22.674 -3.270 29.118 1.00 47.97 80 SER A CA 1
ATOM 641 C C . SER A 1 80 ? -23.922 -3.270 28.222 1.00 47.97 80 SER A C 1
ATOM 643 O O . SER A 1 80 ? -24.928 -3.858 28.609 1.00 47.97 80 SER A O 1
ATOM 645 N N . ILE A 1 81 ? -23.880 -2.644 27.035 1.00 54.44 81 ILE A N 1
ATOM 646 C CA . ILE A 1 81 ? -25.026 -2.541 26.094 1.00 54.44 81 ILE A CA 1
ATOM 647 C C . ILE A 1 81 ? -24.621 -2.906 24.642 1.00 54.44 81 ILE A C 1
ATOM 649 O O . ILE A 1 81 ? -25.470 -3.026 23.758 1.00 54.44 81 ILE A O 1
ATOM 653 N N . GLY A 1 82 ? -23.326 -3.122 24.377 1.00 56.84 82 GLY A N 1
ATOM 654 C CA . GLY A 1 82 ? -22.792 -3.349 23.030 1.00 56.84 82 GLY A CA 1
ATOM 655 C C . GLY A 1 82 ? -23.440 -4.520 22.277 1.00 56.84 82 GLY A C 1
ATOM 656 O O . GLY A 1 82 ? -23.453 -5.656 22.747 1.00 56.84 82 GLY A O 1
ATOM 657 N N . LYS A 1 83 ? -23.935 -4.243 21.062 1.00 66.62 83 LYS A N 1
ATOM 658 C CA . LYS A 1 83 ? -24.579 -5.221 20.158 1.00 66.62 83 LYS A CA 1
ATOM 659 C C . LYS A 1 83 ? -23.626 -6.297 19.606 1.00 66.62 83 LYS A C 1
ATOM 661 O O . LYS A 1 83 ? -24.086 -7.282 19.043 1.00 66.62 83 LYS A O 1
ATOM 666 N N . PHE A 1 84 ? -22.317 -6.107 19.746 1.00 74.81 84 PHE A N 1
ATOM 667 C CA . PHE A 1 84 ? -21.251 -6.976 19.236 1.00 74.81 84 PHE A CA 1
ATOM 668 C C . PHE A 1 84 ? -20.119 -7.053 20.267 1.00 74.81 84 PHE A C 1
ATOM 670 O O . PHE A 1 84 ? -20.037 -6.196 21.138 1.00 74.81 84 PHE A O 1
ATOM 677 N N . LYS A 1 85 ? -19.251 -8.072 20.200 1.00 83.38 85 LYS A N 1
ATOM 678 C CA . LYS A 1 85 ? -18.138 -8.313 21.146 1.00 83.38 85 LYS A CA 1
ATOM 679 C C . LYS A 1 85 ? -16.840 -7.629 20.691 1.00 83.38 85 LYS A C 1
ATOM 681 O O . LYS A 1 85 ? -16.528 -7.636 19.504 1.00 83.38 85 LYS A O 1
ATOM 686 N N . MET A 1 86 ? -15.990 -7.191 21.630 1.00 86.19 86 MET A N 1
ATOM 687 C CA . MET A 1 86 ? -14.662 -6.605 21.334 1.00 86.19 86 MET A CA 1
ATOM 688 C C . MET A 1 86 ? -13.826 -7.500 20.410 1.00 86.19 86 MET A C 1
ATOM 690 O O . MET A 1 86 ? -13.193 -7.034 19.471 1.00 86.19 86 MET A O 1
ATOM 694 N N . MET A 1 87 ? -13.842 -8.814 20.649 1.00 87.38 87 MET A N 1
ATOM 695 C CA . MET A 1 87 ? -13.121 -9.774 19.811 1.00 87.38 87 MET A CA 1
ATOM 696 C C . MET A 1 87 ? -13.632 -9.791 18.361 1.00 87.38 87 MET A C 1
ATOM 698 O O . MET A 1 87 ? -12.824 -9.944 17.449 1.00 87.38 87 MET A O 1
ATOM 702 N N . GLN A 1 88 ? -14.940 -9.608 18.140 1.00 88.44 88 GLN A N 1
ATOM 703 C CA . GLN A 1 88 ? -15.510 -9.507 16.792 1.00 88.44 88 GLN A CA 1
ATOM 704 C C . GLN A 1 88 ? -15.034 -8.231 16.103 1.00 88.44 88 GLN A C 1
ATOM 706 O O . GLN A 1 88 ? -14.654 -8.285 14.939 1.00 88.44 88 GLN A O 1
ATOM 711 N N . LEU A 1 89 ? -14.956 -7.115 16.830 1.00 90.44 89 LEU A N 1
ATOM 712 C CA . LEU A 1 89 ? -14.439 -5.859 16.295 1.00 90.44 89 LEU A CA 1
ATOM 713 C C . LEU A 1 89 ? -12.970 -5.972 15.865 1.00 90.44 89 LEU A C 1
ATOM 715 O O . LEU A 1 89 ? -12.622 -5.622 14.739 1.00 90.44 89 LEU A O 1
ATOM 719 N N . LEU A 1 90 ? -12.125 -6.545 16.730 1.00 91.94 90 LEU A N 1
ATOM 720 C CA . LEU A 1 90 ? -10.722 -6.814 16.406 1.00 91.94 90 LEU A CA 1
ATOM 721 C C . LEU A 1 90 ? -10.598 -7.723 15.174 1.00 91.94 90 LEU A C 1
ATOM 723 O O . LEU A 1 90 ? -9.810 -7.439 14.276 1.00 91.94 90 LEU A O 1
ATOM 727 N N . ARG A 1 91 ? -11.402 -8.795 15.108 1.00 92.88 91 ARG A N 1
ATOM 728 C CA . ARG A 1 91 ? -11.412 -9.721 13.967 1.00 92.88 91 ARG A CA 1
ATOM 729 C C . ARG A 1 91 ? -11.878 -9.040 12.684 1.00 92.88 91 ARG A C 1
ATOM 731 O O . ARG A 1 91 ? -11.321 -9.322 11.632 1.00 92.88 91 ARG A O 1
ATOM 738 N N . THR A 1 92 ? -12.868 -8.160 12.767 1.00 94.06 92 THR A N 1
ATOM 739 C CA . THR A 1 92 ? -13.416 -7.426 11.618 1.00 94.06 92 THR A CA 1
ATOM 740 C C . THR A 1 92 ? -12.362 -6.509 11.008 1.00 94.06 92 THR A C 1
ATOM 742 O O . THR A 1 92 ? -12.165 -6.527 9.796 1.00 94.06 92 THR A O 1
ATOM 745 N N . ALA A 1 93 ? -11.605 -5.792 11.845 1.00 95.31 93 ALA A N 1
ATOM 746 C CA . ALA A 1 93 ? -10.480 -4.979 11.391 1.00 95.31 93 ALA A CA 1
ATOM 747 C C . ALA A 1 93 ? -9.422 -5.820 10.654 1.00 95.31 93 ALA A C 1
ATOM 749 O O . ALA A 1 93 ? -8.989 -5.456 9.561 1.00 95.31 93 ALA A O 1
ATOM 750 N N . THR A 1 94 ? -9.038 -6.971 11.220 1.00 95.44 94 THR A N 1
ATOM 751 C CA . THR A 1 94 ? -8.085 -7.896 10.584 1.00 95.44 94 THR A CA 1
ATOM 752 C C . THR A 1 94 ? -8.631 -8.468 9.276 1.00 95.44 94 THR A C 1
ATOM 754 O O . THR A 1 94 ? -7.934 -8.406 8.269 1.00 95.44 94 THR A O 1
ATOM 757 N N . LYS A 1 95 ? -9.890 -8.927 9.248 1.00 95.88 95 LYS A N 1
ATOM 758 C CA . LYS A 1 95 ? -10.555 -9.419 8.031 1.00 95.88 95 LYS A CA 1
ATOM 759 C C . LYS A 1 95 ? -10.551 -8.365 6.927 1.00 95.88 95 LYS A C 1
ATOM 761 O O . LYS A 1 95 ? -10.312 -8.690 5.770 1.00 95.88 95 LYS A O 1
ATOM 766 N N . TYR A 1 96 ? -10.794 -7.099 7.266 1.00 97.00 96 TYR A N 1
ATOM 767 C CA . TYR A 1 96 ? -10.734 -6.028 6.278 1.00 97.00 96 TYR A CA 1
ATOM 768 C C . TYR A 1 96 ? -9.313 -5.851 5.724 1.00 97.00 96 TYR A C 1
ATOM 770 O O . TYR A 1 96 ? -9.135 -5.766 4.509 1.00 97.00 96 TYR A O 1
ATOM 778 N N . LEU A 1 97 ? -8.286 -5.872 6.579 1.00 96.44 97 LEU A N 1
ATOM 779 C CA . LEU A 1 97 ? -6.892 -5.844 6.124 1.00 96.44 97 LEU A CA 1
ATOM 780 C C . LEU A 1 97 ? -6.544 -7.055 5.240 1.00 96.44 97 LEU A C 1
ATOM 782 O O . LEU A 1 97 ? -5.835 -6.886 4.249 1.00 96.44 97 LEU A O 1
ATOM 786 N N . ASP A 1 98 ? -7.097 -8.239 5.514 1.00 96.12 98 ASP A N 1
ATOM 787 C CA . ASP A 1 98 ? -6.938 -9.410 4.642 1.00 96.12 98 ASP A CA 1
ATOM 788 C C . ASP A 1 98 ? -7.510 -9.163 3.240 1.00 96.12 98 ASP A C 1
ATOM 790 O O . ASP A 1 98 ? -6.923 -9.602 2.247 1.00 96.12 98 ASP A O 1
ATOM 794 N N . THR A 1 99 ? -8.630 -8.439 3.115 1.00 95.69 99 THR A N 1
ATOM 795 C CA . THR A 1 99 ? -9.175 -8.084 1.790 1.00 95.69 99 THR A CA 1
ATOM 796 C C . THR A 1 99 ? -8.217 -7.193 1.000 1.00 95.69 99 THR A C 1
ATOM 798 O O . THR A 1 99 ? -8.047 -7.390 -0.203 1.00 95.69 99 THR A O 1
ATOM 801 N N . ILE A 1 100 ? -7.529 -6.270 1.682 1.00 94.56 100 ILE A N 1
ATOM 802 C CA . ILE A 1 100 ? -6.521 -5.397 1.074 1.00 94.56 100 ILE A CA 1
ATOM 803 C C . ILE A 1 100 ? -5.315 -6.220 0.622 1.00 94.56 100 ILE A C 1
ATOM 805 O O . ILE A 1 100 ? -4.891 -6.106 -0.523 1.00 94.56 100 ILE A O 1
ATOM 809 N N . GLN A 1 101 ? -4.782 -7.083 1.491 1.00 92.94 101 GLN A N 1
ATOM 810 C CA . GLN A 1 101 ? -3.614 -7.908 1.173 1.00 92.94 101 GLN A CA 1
ATOM 811 C C . GLN A 1 101 ? -3.877 -8.874 0.007 1.00 92.94 101 GLN A C 1
ATOM 813 O O . GLN A 1 101 ? -2.967 -9.199 -0.760 1.00 92.94 101 GLN A O 1
ATOM 818 N N . ASN A 1 102 ? -5.111 -9.363 -0.121 1.00 93.62 102 ASN A N 1
ATOM 819 C CA . ASN A 1 102 ? -5.477 -10.306 -1.170 1.00 93.62 102 ASN A CA 1
ATOM 820 C C . ASN A 1 102 ? -5.754 -9.656 -2.528 1.00 93.62 102 ASN A C 1
ATOM 822 O O . ASN A 1 102 ? -5.751 -10.381 -3.527 1.00 93.62 102 ASN A O 1
ATOM 826 N N . ASN A 1 103 ? -5.931 -8.335 -2.570 1.00 93.81 103 ASN A N 1
ATOM 827 C CA . ASN A 1 103 ? -6.127 -7.571 -3.794 1.00 93.81 103 ASN A CA 1
ATOM 828 C C . ASN A 1 103 ? -4.910 -7.700 -4.738 1.00 93.81 103 ASN A C 1
ATOM 830 O O . ASN A 1 103 ? -3.757 -7.650 -4.303 1.00 93.81 103 ASN A O 1
ATOM 834 N N . GLU A 1 104 ? -5.173 -7.889 -6.033 1.00 92.25 104 GLU A N 1
ATOM 835 C CA . GLU A 1 104 ? -4.139 -8.064 -7.061 1.00 92.25 104 GLU A CA 1
ATOM 836 C C . GLU A 1 104 ? -3.249 -6.822 -7.191 1.00 92.25 104 GLU A C 1
ATOM 838 O O . GLU A 1 104 ? -2.027 -6.947 -7.146 1.00 92.25 104 GLU A O 1
ATOM 843 N N . ASP A 1 105 ? -3.833 -5.621 -7.193 1.00 89.56 105 ASP A N 1
ATOM 844 C CA . ASP A 1 105 ? -3.084 -4.364 -7.263 1.00 89.56 105 ASP A CA 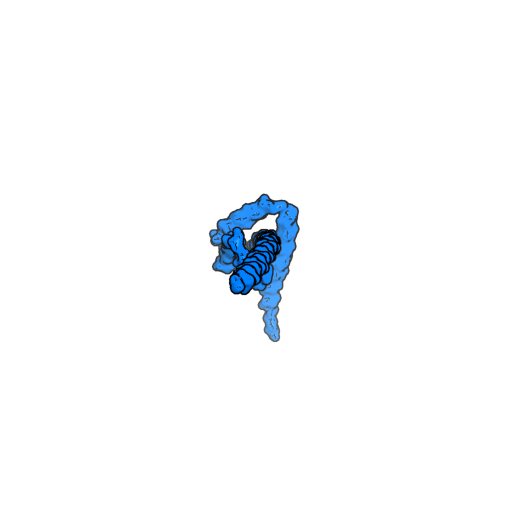1
ATOM 845 C C . ASP A 1 105 ? -2.167 -4.177 -6.046 1.00 89.56 105 ASP A C 1
ATOM 847 O O . ASP A 1 105 ? -1.061 -3.646 -6.161 1.00 89.56 105 ASP A O 1
ATOM 851 N N . PHE A 1 106 ? -2.574 -4.650 -4.863 1.00 90.19 106 PHE A N 1
ATOM 852 C CA . PHE A 1 106 ? -1.697 -4.635 -3.690 1.00 90.19 106 PHE A CA 1
ATOM 853 C C . PHE A 1 106 ? -0.474 -5.541 -3.894 1.00 90.19 106 PHE A C 1
ATOM 855 O O . PHE A 1 106 ? 0.662 -5.141 -3.627 1.00 90.19 106 PHE A O 1
ATOM 862 N N . LYS A 1 107 ? -0.677 -6.758 -4.405 1.00 89.94 107 LYS A N 1
ATOM 863 C CA . LYS A 1 107 ? 0.420 -7.699 -4.669 1.00 89.94 107 LYS A CA 1
ATOM 864 C C . LYS A 1 107 ? 1.355 -7.163 -5.753 1.00 89.94 107 LYS A C 1
ATOM 866 O O . LYS A 1 107 ? 2.573 -7.151 -5.567 1.00 89.94 107 LYS A O 1
ATOM 871 N N . ASP A 1 108 ? 0.791 -6.645 -6.832 1.00 88.00 108 ASP A N 1
ATOM 872 C CA . ASP A 1 108 ? 1.549 -6.211 -7.999 1.00 88.00 108 ASP A CA 1
ATOM 873 C C . ASP A 1 108 ? 2.287 -4.895 -7.778 1.00 88.00 108 ASP A C 1
ATOM 875 O O . ASP A 1 108 ? 3.435 -4.765 -8.199 1.00 88.00 108 ASP A O 1
ATOM 879 N N . TYR A 1 109 ? 1.677 -3.936 -7.083 1.00 87.62 109 TYR A N 1
ATOM 880 C CA . TYR A 1 109 ? 2.210 -2.576 -6.993 1.00 87.62 109 TYR A CA 1
ATOM 881 C C . TYR A 1 109 ? 2.712 -2.181 -5.601 1.00 87.62 109 TYR A C 1
ATOM 883 O O . TYR A 1 109 ? 3.417 -1.180 -5.484 1.00 87.62 109 TYR A O 1
ATOM 891 N N . VAL A 1 110 ? 2.407 -2.946 -4.544 1.00 86.19 110 VAL A N 1
ATOM 892 C CA . VAL A 1 110 ? 2.929 -2.689 -3.185 1.00 86.19 110 VAL A CA 1
ATOM 893 C C . VAL A 1 110 ? 3.976 -3.724 -2.782 1.00 86.19 110 VAL A C 1
ATOM 895 O O . VAL A 1 110 ? 5.048 -3.340 -2.317 1.00 86.19 110 VAL A O 1
ATOM 898 N N . ILE A 1 111 ? 3.714 -5.021 -2.984 1.00 86.25 111 ILE A N 1
ATOM 899 C CA . ILE A 1 111 ? 4.668 -6.083 -2.610 1.00 86.25 111 ILE A CA 1
ATOM 900 C C . ILE A 1 111 ? 5.842 -6.143 -3.595 1.00 86.25 111 ILE A C 1
ATOM 902 O O . ILE A 1 111 ? 6.993 -6.206 -3.172 1.00 86.25 111 ILE A O 1
ATOM 906 N N . ASN A 1 112 ? 5.571 -6.083 -4.902 1.00 81.44 112 ASN A N 1
ATOM 907 C CA . ASN A 1 112 ? 6.604 -6.235 -5.934 1.00 81.44 112 ASN A CA 1
ATOM 908 C C . ASN A 1 112 ? 7.350 -4.930 -6.281 1.00 81.44 112 ASN A C 1
ATOM 910 O O . ASN A 1 112 ? 8.214 -4.925 -7.165 1.00 81.44 112 ASN A O 1
ATOM 914 N N . SER A 1 113 ? 7.030 -3.808 -5.626 1.00 79.19 113 SER A N 1
ATOM 915 C CA . SER A 1 113 ? 7.659 -2.521 -5.934 1.00 79.19 113 SER A CA 1
ATOM 916 C C . SER A 1 113 ? 9.080 -2.444 -5.368 1.00 79.19 113 SER A C 1
ATOM 918 O O . SER A 1 113 ? 9.263 -2.570 -4.160 1.00 79.19 113 SER A O 1
ATOM 920 N N . LYS A 1 114 ? 10.072 -2.201 -6.237 1.00 69.81 114 LYS A N 1
ATOM 921 C CA . LYS A 1 114 ? 11.499 -2.079 -5.865 1.00 69.81 114 LYS A CA 1
ATOM 922 C C . LYS A 1 114 ? 11.893 -0.689 -5.354 1.00 69.81 114 LYS A C 1
ATOM 924 O O . LYS A 1 114 ? 12.788 -0.556 -4.531 1.00 69.81 114 LYS A O 1
ATOM 929 N N . ASP A 1 115 ? 11.227 0.354 -5.849 1.00 59.56 115 ASP A N 1
ATOM 930 C CA . ASP A 1 115 ? 11.605 1.755 -5.590 1.00 59.56 115 ASP A CA 1
ATOM 931 C C . ASP A 1 115 ? 10.989 2.325 -4.299 1.00 59.56 115 ASP A C 1
ATOM 933 O O . ASP A 1 115 ? 11.511 3.290 -3.746 1.00 59.56 115 ASP A O 1
ATOM 937 N N . ASN A 1 116 ? 9.893 1.730 -3.816 1.00 51.00 116 ASN A N 1
ATOM 938 C CA . ASN A 1 116 ? 9.182 2.114 -2.590 1.00 51.00 116 ASN A CA 1
ATOM 939 C C . ASN A 1 116 ? 9.286 1.039 -1.497 1.00 51.00 116 ASN A C 1
ATOM 941 O O . ASN A 1 116 ? 8.487 1.052 -0.551 1.00 51.00 116 ASN A O 1
ATOM 945 N N . GLU A 1 117 ? 10.252 0.118 -1.620 1.00 49.22 117 GLU A N 1
ATOM 946 C CA . GLU A 1 117 ? 10.483 -0.959 -0.660 1.00 49.22 117 GLU A CA 1
ATOM 947 C C . GLU A 1 117 ? 10.391 -0.426 0.776 1.00 49.22 117 GLU A C 1
ATOM 949 O O . GLU A 1 117 ? 11.177 0.395 1.250 1.00 49.22 117 GLU A O 1
ATOM 954 N N . ASN A 1 118 ? 9.371 -0.936 1.455 1.00 63.66 118 ASN A N 1
ATOM 955 C CA . ASN A 1 118 ? 9.081 -0.862 2.874 1.00 63.66 118 ASN A CA 1
ATOM 956 C C . ASN A 1 118 ? 8.194 0.245 3.416 1.00 63.66 118 ASN A C 1
ATOM 958 O O . ASN A 1 118 ? 7.621 -0.040 4.451 1.00 63.66 118 ASN A O 1
ATOM 962 N N . LYS A 1 119 ? 7.982 1.443 2.860 1.00 83.75 119 LYS A N 1
ATOM 963 C CA . LYS A 1 119 ? 7.242 2.428 3.690 1.00 83.75 119 LYS A CA 1
ATOM 964 C C . LYS A 1 119 ? 5.753 2.102 3.843 1.00 83.75 119 LYS A C 1
ATOM 966 O O . LYS A 1 119 ? 5.280 1.927 4.965 1.00 83.75 119 LYS A O 1
ATOM 971 N N . VAL A 1 120 ? 5.035 1.977 2.728 1.00 89.31 120 VAL A N 1
ATOM 972 C CA . VAL A 1 120 ? 3.603 1.617 2.727 1.00 89.31 120 VAL A CA 1
ATOM 973 C C . VAL A 1 120 ? 3.422 0.217 3.293 1.00 89.31 120 VAL A C 1
ATOM 975 O O . VAL A 1 120 ? 2.622 0.027 4.201 1.00 89.31 120 VAL A O 1
ATOM 978 N N . LEU A 1 121 ? 4.219 -0.744 2.815 1.00 90.50 121 LEU A N 1
ATOM 979 C CA . LEU A 1 121 ? 4.145 -2.130 3.266 1.00 90.50 121 LEU A CA 1
ATOM 980 C C . LEU A 1 121 ? 4.429 -2.259 4.770 1.00 90.50 121 LEU A C 1
ATOM 982 O O . LEU A 1 121 ? 3.686 -2.938 5.461 1.00 90.50 121 LEU A O 1
ATOM 986 N N . LYS A 1 122 ? 5.439 -1.571 5.318 1.00 91.19 122 LYS A N 1
ATOM 987 C CA . LYS A 1 122 ? 5.720 -1.570 6.766 1.00 91.19 122 LYS A CA 1
ATOM 988 C C . LYS A 1 122 ? 4.596 -0.917 7.553 1.00 91.19 122 LYS A C 1
ATOM 990 O O . LYS A 1 122 ? 4.269 -1.404 8.627 1.00 91.19 122 LYS A O 1
ATOM 995 N N . ILE A 1 123 ? 4.013 0.170 7.048 1.00 93.19 123 ILE A N 1
ATOM 996 C CA . ILE A 1 123 ? 2.863 0.817 7.689 1.00 93.19 123 ILE A CA 1
ATOM 997 C C . ILE A 1 123 ? 1.667 -0.137 7.707 1.00 93.19 123 ILE A C 1
ATOM 999 O O . ILE A 1 123 ? 1.101 -0.362 8.773 1.00 93.19 123 ILE A O 1
ATOM 1003 N N . PHE A 1 124 ? 1.357 -0.769 6.577 1.00 94.88 124 PHE A N 1
ATOM 1004 C CA . PHE A 1 124 ? 0.320 -1.790 6.475 1.00 94.88 124 PHE A CA 1
ATOM 1005 C C . PHE A 1 124 ? 0.574 -2.959 7.439 1.00 94.88 124 PHE A C 1
ATOM 1007 O O . PHE A 1 124 ? -0.290 -3.294 8.245 1.00 94.88 124 PHE A O 1
ATOM 1014 N N . LEU A 1 125 ? 1.783 -3.528 7.431 1.00 93.50 125 LEU A N 1
ATOM 1015 C CA . LEU A 1 125 ? 2.168 -4.623 8.325 1.00 93.50 125 LEU A CA 1
ATOM 1016 C C . LEU A 1 125 ? 2.091 -4.216 9.799 1.00 93.50 125 LEU A C 1
ATOM 1018 O O . LEU A 1 125 ? 1.695 -5.029 10.628 1.00 93.50 125 LEU A O 1
ATOM 1022 N N . ASN A 1 126 ? 2.415 -2.966 10.137 1.00 94.50 126 ASN A N 1
ATOM 1023 C CA . ASN A 1 126 ? 2.304 -2.473 11.506 1.00 94.50 126 ASN A CA 1
ATOM 1024 C C . ASN A 1 126 ? 0.841 -2.440 11.976 1.00 94.50 126 ASN A C 1
ATOM 1026 O O . ASN A 1 126 ? 0.559 -2.811 13.112 1.00 94.50 126 ASN A O 1
ATOM 1030 N N . PHE A 1 127 ? -0.097 -2.047 11.111 1.00 95.50 127 PHE A N 1
ATOM 1031 C CA . PHE A 1 127 ? -1.528 -2.151 11.411 1.00 95.50 127 PHE A CA 1
ATOM 1032 C C . PHE A 1 127 ? -1.973 -3.612 11.513 1.00 95.50 127 PHE A C 1
ATOM 1034 O O . PHE A 1 127 ? -2.661 -3.975 12.460 1.00 95.50 127 PHE A O 1
ATOM 1041 N N . TYR A 1 128 ? -1.532 -4.459 10.585 1.00 94.56 128 TYR A N 1
ATOM 1042 C CA . TYR A 1 128 ? -1.913 -5.869 10.527 1.00 94.56 128 TYR A CA 1
ATOM 1043 C C . TYR A 1 128 ? -1.449 -6.681 11.746 1.00 94.56 128 TYR A C 1
ATOM 1045 O O . TYR A 1 128 ? -2.196 -7.497 12.280 1.00 94.56 128 TYR A O 1
ATOM 1053 N N . GLN A 1 129 ? -0.222 -6.450 12.217 1.00 93.56 129 GLN A N 1
ATOM 1054 C CA . GLN A 1 129 ? 0.369 -7.206 13.326 1.00 93.56 129 GLN A CA 1
ATOM 1055 C C . GLN A 1 129 ? -0.126 -6.750 14.704 1.00 93.56 129 GLN A C 1
ATOM 1057 O O . GLN A 1 129 ? -0.063 -7.518 15.666 1.00 93.56 129 GLN A O 1
ATOM 1062 N N . ASN A 1 130 ? -0.608 -5.511 14.825 1.00 94.88 130 ASN A N 1
ATOM 1063 C CA . ASN A 1 130 ? -1.084 -4.965 16.090 1.00 94.88 130 ASN A CA 1
ATOM 1064 C C . ASN A 1 130 ? -2.606 -5.048 16.204 1.00 94.88 130 ASN A C 1
ATOM 1066 O O . ASN A 1 130 ? -3.338 -4.855 15.239 1.00 94.88 130 ASN A O 1
ATOM 1070 N N . LYS A 1 131 ? -3.103 -5.263 17.426 1.00 92.75 131 LYS A N 1
ATOM 1071 C CA . LYS A 1 131 ? -4.547 -5.255 17.693 1.00 92.75 131 LYS A CA 1
ATOM 1072 C C . LYS A 1 131 ? -5.125 -3.861 17.449 1.00 92.75 131 LYS A C 1
ATOM 1074 O O . LYS A 1 131 ? -4.568 -2.875 17.938 1.00 92.75 131 LYS A O 1
ATOM 1079 N N . SER A 1 132 ? -6.268 -3.791 16.765 1.00 93.38 132 SER A N 1
ATOM 1080 C CA . SER A 1 132 ? -6.844 -2.513 16.331 1.00 93.38 132 SER A CA 1
ATOM 1081 C C . SER A 1 132 ? -7.249 -1.582 17.473 1.00 93.38 132 SER A C 1
ATOM 1083 O O . SER A 1 132 ? -7.128 -0.366 17.348 1.00 93.38 132 SER A O 1
ATOM 1085 N N . ASN A 1 133 ? -7.596 -2.133 18.638 1.00 92.06 133 ASN A N 1
ATOM 1086 C CA . ASN A 1 133 ? -7.846 -1.361 19.860 1.00 92.06 133 ASN A CA 1
ATOM 1087 C C . ASN A 1 133 ? -6.614 -0.640 20.432 1.00 92.06 133 ASN A C 1
ATOM 1089 O O . ASN A 1 133 ? -6.757 0.242 21.274 1.00 92.06 133 ASN A O 1
ATOM 1093 N N . ASN A 1 134 ? -5.409 -0.996 19.986 1.00 93.38 134 ASN A N 1
ATOM 1094 C CA . ASN A 1 134 ? -4.159 -0.421 20.469 1.00 93.38 134 ASN A CA 1
ATOM 1095 C C . ASN A 1 134 ? -3.429 0.419 19.417 1.00 93.38 134 ASN A C 1
ATOM 1097 O O . ASN A 1 134 ? -2.402 1.007 19.749 1.00 93.38 134 ASN A O 1
ATOM 1101 N N . TRP A 1 135 ? -3.944 0.542 18.189 1.00 96.00 135 TRP A N 1
ATOM 1102 C CA . TRP A 1 135 ? -3.259 1.248 17.100 1.00 96.00 135 TRP A CA 1
ATOM 1103 C C . TRP A 1 135 ? -2.853 2.684 17.457 1.00 96.00 135 TRP A C 1
ATOM 1105 O O . TRP A 1 135 ? -1.757 3.106 17.099 1.00 96.00 135 TRP A O 1
ATOM 1115 N N . SER A 1 136 ? -3.661 3.414 18.237 1.00 93.06 136 SER A N 1
ATOM 1116 C CA . SER A 1 136 ? -3.303 4.764 18.715 1.00 93.06 136 SER A CA 1
ATOM 1117 C C . SER A 1 136 ? -2.024 4.795 19.563 1.00 93.06 136 SER A C 1
ATOM 1119 O O . SER A 1 136 ? -1.358 5.823 19.631 1.00 93.06 136 SER A O 1
ATOM 1121 N N . LYS A 1 137 ? -1.686 3.683 20.227 1.00 93.62 137 LYS A N 1
ATOM 1122 C CA . LYS A 1 137 ? -0.532 3.550 21.127 1.00 93.62 137 LYS A CA 1
ATOM 1123 C C . LYS A 1 137 ? 0.646 2.833 20.466 1.00 93.62 137 LYS A C 1
ATOM 1125 O O . LYS A 1 137 ? 1.787 3.192 20.724 1.00 93.62 137 LYS A O 1
ATOM 1130 N N . THR A 1 138 ? 0.387 1.828 19.629 1.00 93.19 138 THR A N 1
ATOM 1131 C CA . THR A 1 138 ? 1.429 0.969 19.035 1.00 93.19 138 THR A CA 1
ATOM 1132 C C . THR A 1 138 ? 1.842 1.403 17.632 1.00 93.19 138 THR A C 1
ATOM 1134 O O . THR A 1 138 ? 2.982 1.187 17.233 1.00 93.19 138 THR A O 1
ATOM 1137 N N . CYS A 1 139 ? 0.950 2.047 16.876 1.00 94.44 139 CYS A N 1
ATOM 1138 C CA . CYS A 1 139 ? 1.183 2.426 15.480 1.00 94.44 139 CYS A CA 1
ATOM 1139 C C . CYS A 1 139 ? 1.481 3.925 15.316 1.00 94.44 139 CYS A C 1
ATOM 1141 O O . CYS A 1 139 ? 1.237 4.492 14.254 1.00 94.44 139 CYS A O 1
ATOM 1143 N N . VAL A 1 140 ? 2.027 4.573 16.351 1.00 94.81 140 VAL A N 1
ATOM 1144 C CA . VAL A 1 140 ? 2.242 6.032 16.408 1.00 94.81 140 VAL A CA 1
ATOM 1145 C C . VAL A 1 140 ? 3.047 6.550 15.216 1.00 94.81 140 VAL A C 1
ATOM 1147 O O . VAL A 1 140 ? 2.641 7.519 14.579 1.00 94.81 140 VAL A O 1
ATOM 1150 N N . ASP A 1 141 ? 4.163 5.905 14.877 1.00 94.31 141 ASP A N 1
ATOM 1151 C CA . ASP A 1 141 ? 4.999 6.359 13.761 1.00 94.31 141 ASP A CA 1
ATOM 1152 C C . ASP A 1 141 ? 4.316 6.142 12.408 1.00 94.31 141 ASP A C 1
ATOM 1154 O O . ASP A 1 141 ? 4.386 7.003 11.535 1.00 94.31 141 ASP A O 1
ATOM 1158 N N . SER A 1 142 ? 3.563 5.051 12.255 1.00 94.62 142 SER A N 1
ATOM 1159 C CA . SER A 1 142 ? 2.743 4.818 11.063 1.00 94.62 142 SER A CA 1
ATOM 1160 C C . SER A 1 142 ? 1.659 5.884 10.898 1.00 94.62 142 SER A C 1
ATOM 1162 O O . SER A 1 142 ? 1.476 6.401 9.800 1.00 94.62 142 SER A O 1
ATOM 1164 N N . LEU A 1 143 ? 0.993 6.269 11.989 1.00 94.69 143 LEU A N 1
ATOM 1165 C CA . LEU A 1 143 ? -0.010 7.335 11.994 1.00 94.69 143 LEU A CA 1
ATOM 1166 C C . LEU A 1 143 ? 0.607 8.707 11.692 1.00 94.69 143 LEU A C 1
ATOM 1168 O O . LEU A 1 143 ? 0.006 9.507 10.978 1.00 94.69 143 LEU A O 1
ATOM 1172 N N . LYS A 1 144 ? 1.813 9.003 12.191 1.00 95.12 144 LYS A N 1
ATOM 1173 C CA . LYS A 1 144 ? 2.535 10.237 11.832 1.00 95.12 144 LYS A CA 1
ATOM 1174 C C . LYS A 1 144 ? 2.828 10.299 10.339 1.00 95.12 144 LYS A C 1
ATOM 1176 O O . LYS A 1 144 ? 2.671 11.355 9.734 1.00 95.12 144 LYS A O 1
ATOM 1181 N N . GLU A 1 145 ? 3.234 9.181 9.749 1.00 92.81 145 GLU A N 1
ATOM 1182 C CA . GLU A 1 145 ? 3.545 9.115 8.324 1.00 92.81 145 GLU A CA 1
ATOM 1183 C C . GLU A 1 145 ? 2.301 9.238 7.446 1.00 92.81 145 GLU A C 1
ATOM 1185 O O . GLU A 1 145 ? 2.329 9.982 6.469 1.00 92.81 145 GLU A O 1
ATOM 1190 N N . ILE A 1 146 ? 1.189 8.610 7.836 1.00 93.44 146 ILE A N 1
ATOM 1191 C CA . ILE A 1 146 ? -0.119 8.817 7.197 1.00 93.44 146 ILE A CA 1
ATOM 1192 C C . ILE A 1 146 ? -0.518 10.299 7.263 1.00 93.44 146 ILE A C 1
ATOM 1194 O O . ILE A 1 146 ? -0.893 10.890 6.254 1.00 93.44 146 ILE A O 1
ATOM 1198 N N . ASN A 1 147 ? -0.357 10.943 8.422 1.00 93.06 147 ASN A N 1
ATOM 1199 C CA . ASN A 1 147 ? -0.656 12.368 8.581 1.00 93.06 147 ASN A CA 1
ATOM 1200 C C . ASN A 1 147 ? 0.267 13.277 7.762 1.00 93.06 147 ASN A C 1
ATOM 1202 O O . ASN A 1 147 ? -0.165 14.325 7.286 1.00 93.06 147 ASN A O 1
ATOM 1206 N N . LYS A 1 148 ? 1.542 12.910 7.608 1.00 92.62 148 LYS A N 1
ATOM 1207 C CA . LYS A 1 148 ? 2.465 13.628 6.725 1.00 92.62 148 LYS A CA 1
ATOM 1208 C C . LYS A 1 148 ? 2.001 13.507 5.277 1.00 92.62 148 LYS A C 1
ATOM 1210 O O . LYS A 1 148 ? 1.868 14.521 4.604 1.00 92.62 148 LYS A O 1
ATOM 1215 N N . PHE A 1 149 ? 1.683 12.292 4.848 1.00 90.00 149 PHE A N 1
ATOM 1216 C CA . PHE A 1 149 ? 1.192 12.005 3.508 1.00 90.00 149 PHE A CA 1
ATOM 1217 C C . PHE A 1 149 ? -0.115 12.746 3.189 1.00 90.00 149 PHE A C 1
ATOM 1219 O O . PHE A 1 149 ? -0.246 13.347 2.127 1.00 90.00 149 PHE A O 1
ATOM 1226 N N . LYS A 1 150 ? -1.047 12.814 4.147 1.00 90.75 150 LYS A N 1
ATOM 1227 C CA . LYS A 1 150 ? -2.279 13.612 4.043 1.00 90.75 150 LYS A CA 1
ATOM 1228 C C . LYS A 1 150 ? -2.009 15.082 3.706 1.00 90.75 150 LYS A C 1
ATOM 1230 O O . LYS A 1 150 ? -2.775 15.676 2.960 1.00 90.75 150 LYS A O 1
ATOM 1235 N N . LYS A 1 151 ? -0.926 15.668 4.230 1.00 91.12 151 LYS A N 1
ATOM 1236 C CA . LYS A 1 151 ? -0.536 17.063 3.951 1.00 91.12 151 LYS A CA 1
ATOM 1237 C C . LYS A 1 151 ? 0.114 17.253 2.578 1.00 91.12 151 LYS A C 1
ATOM 1239 O O . LYS A 1 151 ? 0.223 18.386 2.124 1.00 91.12 151 LYS A O 1
ATOM 1244 N N . GLU A 1 152 ? 0.587 16.178 1.952 1.00 90.50 152 GLU A N 1
ATOM 1245 C CA . GLU A 1 152 ? 1.223 16.203 0.628 1.00 90.50 152 GLU A CA 1
ATOM 1246 C C . GLU A 1 152 ? 0.191 16.096 -0.512 1.00 90.50 152 GLU A C 1
ATOM 1248 O O . GLU A 1 152 ? 0.506 16.420 -1.656 1.00 90.50 152 GLU A O 1
ATOM 1253 N N . ILE A 1 153 ? -1.044 15.680 -0.210 1.00 91.38 153 ILE A N 1
ATOM 1254 C CA . ILE A 1 153 ? -2.156 15.577 -1.166 1.00 91.38 153 ILE A CA 1
ATOM 1255 C C . ILE A 1 153 ? -3.071 16.796 -1.036 1.00 91.38 153 ILE A C 1
ATOM 1257 O O . ILE A 1 153 ? -3.191 17.389 0.036 1.00 91.38 153 ILE A O 1
ATOM 1261 N N . SER A 1 154 ? -3.748 17.166 -2.127 1.00 92.94 154 SER A N 1
ATOM 1262 C CA . SER A 1 154 ? -4.789 18.191 -2.060 1.00 92.94 154 SER A CA 1
ATOM 1263 C C . SER A 1 154 ? -5.910 17.776 -1.100 1.00 92.94 154 SER A C 1
ATOM 1265 O O . SER A 1 154 ? -6.369 16.634 -1.108 1.00 92.94 154 SER A O 1
ATOM 1267 N N . GLU A 1 155 ? -6.369 18.712 -0.271 1.00 93.12 155 GLU A N 1
ATOM 1268 C CA . GLU A 1 155 ? -7.404 18.439 0.731 1.00 93.12 155 GLU A CA 1
ATOM 1269 C C . GLU A 1 155 ? -8.699 17.903 0.101 1.00 93.12 155 GLU A C 1
ATOM 1271 O O . GLU A 1 155 ? -9.308 16.979 0.635 1.00 93.12 155 GLU A O 1
ATOM 1276 N N . TYR A 1 156 ? -9.086 18.441 -1.059 1.00 94.00 156 TYR A N 1
ATOM 1277 C CA . TYR A 1 156 ? -10.261 17.990 -1.803 1.00 94.00 156 TYR A CA 1
ATOM 1278 C C . TYR A 1 156 ? -10.153 16.512 -2.202 1.00 94.00 156 TYR A C 1
ATOM 1280 O O . TYR A 1 156 ? -10.998 15.711 -1.810 1.00 94.00 156 TYR A O 1
ATOM 1288 N N . GLU A 1 157 ? -9.083 16.143 -2.909 1.00 93.06 157 GLU A N 1
ATOM 1289 C CA . GLU A 1 157 ? -8.868 14.773 -3.387 1.00 93.06 157 GLU A CA 1
ATOM 1290 C C . GLU A 1 157 ? -8.715 13.782 -2.226 1.00 93.06 157 GLU A C 1
ATOM 1292 O O . GLU A 1 157 ? -9.213 12.659 -2.281 1.00 93.06 157 GLU A O 1
ATOM 1297 N N . TYR A 1 158 ? -8.051 14.203 -1.144 1.00 94.88 158 TYR A N 1
ATOM 1298 C CA . TYR A 1 158 ? -7.962 13.400 0.068 1.00 94.88 158 TYR A CA 1
ATOM 1299 C C . TYR A 1 158 ? -9.348 13.113 0.646 1.00 94.88 158 TYR A C 1
ATOM 1301 O O . TYR A 1 158 ? -9.671 11.960 0.922 1.00 94.88 158 TYR A O 1
ATOM 1309 N N . ASN A 1 159 ? -10.156 14.156 0.847 1.00 95.00 159 ASN A N 1
ATOM 1310 C CA . ASN A 1 159 ? -11.457 14.040 1.495 1.00 95.00 159 ASN A CA 1
ATOM 1311 C C . ASN A 1 159 ? -12.443 13.219 0.656 1.00 95.00 159 ASN A C 1
ATOM 1313 O O . ASN A 1 159 ? -13.212 12.451 1.229 1.00 95.00 159 ASN A O 1
ATOM 1317 N N . GLU A 1 160 ? -12.408 13.349 -0.670 1.00 95.88 160 GLU A N 1
ATOM 1318 C CA . GLU A 1 160 ? -13.207 12.532 -1.590 1.00 95.88 160 GLU A CA 1
ATOM 1319 C C . GLU A 1 160 ? -12.901 11.038 -1.402 1.00 95.88 160 GLU A C 1
ATOM 1321 O O . GLU A 1 160 ? -13.765 10.274 -0.967 1.00 95.88 160 GLU A O 1
ATOM 1326 N N . LEU A 1 161 ? -11.639 10.639 -1.595 1.00 95.75 161 LEU A N 1
ATOM 1327 C CA . LEU A 1 161 ? -11.215 9.242 -1.453 1.00 95.75 161 LEU A CA 1
ATOM 1328 C C . LEU A 1 161 ? -11.418 8.711 -0.029 1.00 95.75 161 LEU A C 1
ATOM 1330 O O . LEU A 1 161 ? -11.830 7.567 0.167 1.00 95.75 161 LEU A O 1
ATOM 1334 N N . PHE A 1 162 ? -11.128 9.531 0.981 1.00 97.25 162 PHE A N 1
ATOM 1335 C CA . PHE A 1 162 ? -11.297 9.162 2.382 1.00 97.25 162 PHE A CA 1
ATOM 1336 C C . PHE A 1 162 ? -12.757 8.858 2.708 1.00 97.25 162 PHE A C 1
ATOM 1338 O O . PHE A 1 162 ? -13.033 7.854 3.362 1.00 97.25 162 PHE A O 1
ATOM 1345 N N . ASN A 1 163 ? -13.692 9.696 2.255 1.00 97.25 163 ASN A N 1
ATOM 1346 C CA . ASN A 1 163 ? -15.115 9.483 2.498 1.00 97.25 163 ASN A CA 1
ATOM 1347 C C . ASN A 1 163 ? -15.624 8.230 1.782 1.00 97.25 163 ASN A C 1
ATOM 1349 O O . ASN A 1 163 ? -16.338 7.438 2.400 1.00 97.25 163 ASN A O 1
ATOM 1353 N N . ASP A 1 164 ? -15.191 7.995 0.544 1.00 97.31 164 ASP A N 1
ATOM 1354 C CA . ASP A 1 164 ? -15.525 6.781 -0.202 1.00 97.31 164 ASP A CA 1
ATOM 1355 C C . ASP A 1 164 ? -15.055 5.517 0.524 1.00 97.31 164 ASP A C 1
ATOM 1357 O O . ASP A 1 164 ? -15.822 4.567 0.706 1.00 97.31 164 ASP A O 1
ATOM 1361 N N . PHE A 1 165 ? -13.799 5.494 0.983 1.00 97.69 165 PHE A N 1
ATOM 1362 C CA . PHE A 1 165 ? -13.288 4.370 1.765 1.00 97.69 165 PHE A CA 1
ATOM 1363 C C . PHE A 1 165 ? -13.998 4.243 3.106 1.00 97.69 165 PHE A C 1
ATOM 1365 O O . PHE A 1 165 ? -14.346 3.135 3.502 1.00 97.69 165 PHE A O 1
ATOM 1372 N N . LYS A 1 166 ? -14.258 5.355 3.796 1.00 97.50 166 LYS A N 1
ATOM 1373 C CA . LYS A 1 166 ? -14.959 5.361 5.080 1.00 97.50 166 LYS A CA 1
ATOM 1374 C C . LYS A 1 166 ? -16.347 4.733 4.963 1.00 97.50 166 LYS A C 1
ATOM 1376 O O . LYS A 1 166 ? -16.699 3.935 5.826 1.00 97.50 166 LYS A O 1
ATOM 1381 N N . ILE A 1 167 ? -17.105 5.047 3.909 1.00 97.50 167 ILE A N 1
ATOM 1382 C CA . ILE A 1 167 ? -18.423 4.448 3.648 1.00 97.50 167 ILE A CA 1
ATOM 1383 C C . ILE A 1 167 ? -18.283 2.940 3.424 1.00 97.50 167 ILE A C 1
ATOM 1385 O O . ILE A 1 167 ? -18.912 2.163 4.138 1.00 97.50 167 ILE A O 1
ATOM 1389 N N . LYS A 1 168 ? -17.398 2.517 2.511 1.00 97.00 168 LYS A N 1
ATOM 1390 C CA . LYS A 1 168 ? -17.174 1.090 2.204 1.00 97.00 168 LYS A CA 1
ATOM 1391 C C . LYS A 1 168 ? -16.739 0.286 3.433 1.00 97.00 168 LYS A C 1
ATOM 1393 O O . LYS A 1 168 ? -17.174 -0.845 3.626 1.00 97.00 168 LYS A O 1
ATOM 1398 N N . ILE A 1 169 ? -15.882 0.865 4.274 1.00 97.31 169 ILE A N 1
ATOM 1399 C CA . ILE A 1 169 ? -15.407 0.233 5.510 1.00 97.31 169 ILE A CA 1
ATOM 1400 C C . ILE A 1 169 ? -16.530 0.158 6.543 1.00 97.31 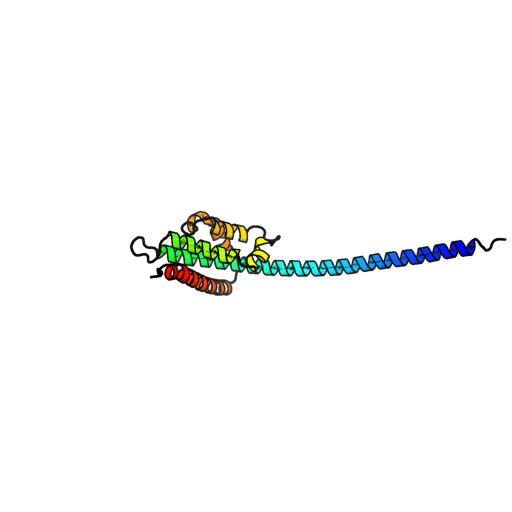169 ILE A C 1
ATOM 1402 O O . ILE A 1 169 ? -16.690 -0.874 7.185 1.00 97.31 169 ILE A O 1
ATOM 1406 N N . ASP A 1 170 ? -17.319 1.221 6.711 1.00 95.75 170 ASP A N 1
ATOM 1407 C CA . ASP A 1 170 ? -18.455 1.225 7.638 1.00 95.75 170 ASP A CA 1
ATOM 1408 C C . ASP A 1 170 ? -19.512 0.185 7.230 1.00 95.75 170 ASP A C 1
ATOM 1410 O O . ASP A 1 170 ? -20.019 -0.536 8.087 1.00 95.75 170 ASP A O 1
ATOM 1414 N N . GLU A 1 171 ? -19.787 0.037 5.932 1.00 95.38 171 GLU A N 1
ATOM 1415 C CA . GLU A 1 171 ? -20.640 -1.028 5.389 1.00 95.38 171 GLU A CA 1
ATOM 1416 C C . GLU A 1 171 ? -20.065 -2.422 5.658 1.00 95.38 171 GLU A C 1
ATOM 1418 O O . GLU A 1 171 ? -20.788 -3.305 6.122 1.00 95.38 171 GLU A O 1
ATOM 1423 N N . PHE A 1 172 ? -18.760 -2.613 5.439 1.00 95.50 172 PHE A N 1
ATOM 1424 C CA . PHE A 1 172 ? -18.076 -3.867 5.757 1.00 95.50 172 PHE A CA 1
ATOM 1425 C C . PHE A 1 172 ? -18.192 -4.214 7.248 1.00 95.50 172 PHE A C 1
ATOM 1427 O O . PHE A 1 172 ? -18.527 -5.344 7.596 1.00 95.50 172 PHE A O 1
ATOM 1434 N N . TYR A 1 173 ? -17.972 -3.239 8.135 1.00 93.62 173 TYR A N 1
ATOM 1435 C CA . TYR A 1 173 ? -18.105 -3.426 9.581 1.00 93.62 173 TYR A CA 1
ATOM 1436 C C . TYR A 1 173 ? -19.535 -3.786 9.971 1.00 93.62 173 TYR A C 1
ATOM 1438 O O . TYR A 1 173 ? -19.733 -4.727 10.732 1.00 93.62 173 TYR A O 1
ATOM 1446 N N . LYS A 1 174 ? -20.539 -3.086 9.432 1.00 91.75 174 LYS A N 1
ATOM 1447 C CA . LYS A 1 174 ? -21.949 -3.409 9.690 1.00 91.75 174 LYS A CA 1
ATOM 1448 C C . LYS A 1 174 ? -22.272 -4.840 9.286 1.00 91.75 174 LYS A C 1
ATOM 1450 O O . LYS A 1 174 ? -22.885 -5.566 10.063 1.00 91.75 174 LYS A O 1
ATOM 1455 N N . LYS A 1 175 ? -21.831 -5.246 8.099 1.00 92.00 175 LYS A N 1
ATOM 1456 C CA . LYS A 1 175 ? -22.041 -6.597 7.596 1.00 92.00 175 LYS A CA 1
ATOM 1457 C C . LYS A 1 175 ? -21.450 -7.640 8.547 1.00 92.00 175 LYS A C 1
ATOM 1459 O O . LYS A 1 175 ? -22.167 -8.487 9.064 1.00 92.00 175 LYS A O 1
ATOM 1464 N N . GLU A 1 176 ? -20.159 -7.532 8.847 1.00 90.56 176 GLU A N 1
ATOM 1465 C CA . GLU A 1 176 ? -19.447 -8.520 9.666 1.00 90.56 176 GLU A CA 1
ATOM 1466 C C . GLU A 1 176 ? -19.901 -8.532 11.135 1.00 90.56 176 GLU A C 1
ATOM 1468 O O . GLU A 1 176 ? -19.907 -9.587 11.767 1.00 90.56 176 GLU A O 1
ATOM 1473 N N . LEU A 1 177 ? -20.289 -7.380 11.693 1.00 87.69 177 LEU A N 1
ATOM 1474 C CA . LEU A 1 177 ? -20.686 -7.272 13.099 1.00 87.69 177 LEU A CA 1
ATOM 1475 C C . LEU A 1 177 ? -22.158 -7.607 13.353 1.00 87.69 177 LEU A C 1
ATOM 1477 O O . LEU A 1 177 ? -22.463 -8.056 14.456 1.00 87.69 177 LEU A O 1
ATOM 1481 N N . TYR A 1 178 ? -23.061 -7.378 12.392 1.00 81.62 178 TYR A N 1
ATOM 1482 C CA . TYR A 1 178 ? -24.503 -7.583 12.584 1.00 81.62 178 TYR A CA 1
ATOM 1483 C C . TYR A 1 178 ? -25.057 -8.814 11.852 1.00 81.62 178 TYR A C 1
ATOM 1485 O O . TYR A 1 178 ? -25.971 -9.438 12.385 1.00 81.62 178 TYR A O 1
ATOM 1493 N N . GLU A 1 179 ? -24.509 -9.226 10.701 1.00 71.25 179 GLU A N 1
ATOM 1494 C CA . GLU A 1 179 ? -24.978 -10.441 10.002 1.00 71.25 179 GLU A CA 1
ATOM 1495 C C . GLU A 1 179 ? -24.432 -11.733 10.638 1.00 71.25 179 GLU A C 1
ATOM 1497 O O . GLU A 1 179 ? -25.098 -12.762 10.586 1.00 71.25 179 GLU A O 1
ATOM 1502 N N . GLU A 1 180 ? -23.285 -11.701 11.336 1.00 57.78 180 GLU A N 1
ATOM 1503 C CA . GLU A 1 180 ? -22.810 -12.850 12.139 1.00 57.78 180 GLU A CA 1
ATOM 1504 C C . GLU A 1 180 ? -23.683 -13.124 13.387 1.00 57.78 180 GLU A C 1
ATOM 1506 O O . GLU A 1 180 ? -23.480 -14.131 14.069 1.00 57.7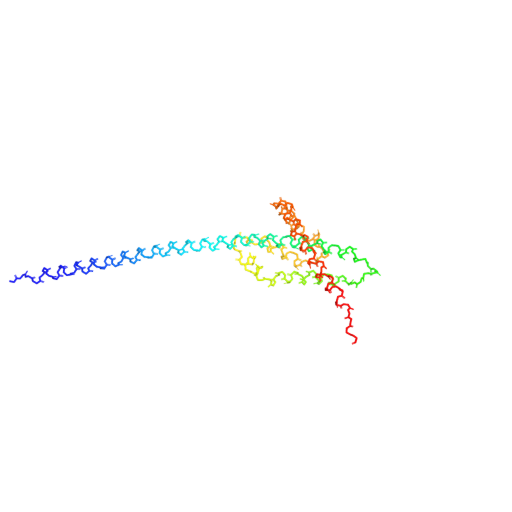8 180 GLU A O 1
ATOM 1511 N N . VAL A 1 181 ? -24.624 -12.232 13.724 1.00 53.25 181 VAL A N 1
ATOM 1512 C CA . VAL A 1 181 ? -25.442 -12.308 14.948 1.00 53.25 181 VAL A CA 1
ATOM 1513 C C . VAL A 1 181 ? -26.798 -12.974 14.710 1.00 53.25 181 VAL A C 1
ATOM 1515 O O . VAL A 1 181 ? -27.449 -13.309 15.693 1.00 53.25 181 VAL A O 1
ATOM 1518 N N . GLU A 1 182 ? -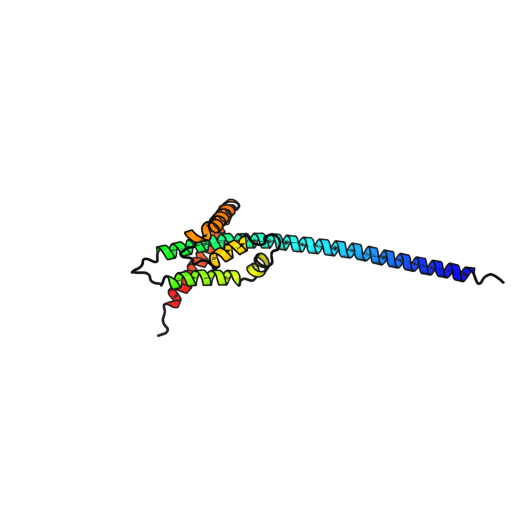27.222 -13.239 13.468 1.00 45.75 182 GLU A N 1
ATOM 1519 C CA . GLU A 1 182 ? -28.376 -14.119 13.233 1.00 45.75 182 GLU A CA 1
ATOM 1520 C C . GLU A 1 182 ? -27.943 -15.583 13.407 1.00 45.75 182 GLU A C 1
ATOM 1522 O O . GLU A 1 182 ? -27.268 -16.137 12.534 1.00 45.75 182 GLU A O 1
ATOM 1527 N N . PRO A 1 183 ? -28.305 -16.256 14.518 1.00 43.56 183 PRO A N 1
ATOM 1528 C CA . PRO A 1 183 ? -28.098 -17.684 14.591 1.00 43.56 183 PRO A CA 1
ATOM 1529 C C . PRO A 1 183 ? -29.090 -18.327 13.625 1.00 43.56 183 PRO A C 1
ATOM 1531 O O . PRO A 1 183 ? -30.297 -18.085 13.708 1.00 43.56 183 PRO A O 1
ATOM 1534 N N . THR A 1 184 ? -28.585 -19.177 12.732 1.00 47.84 184 THR A N 1
ATOM 1535 C CA . THR A 1 184 ? -29.373 -20.257 12.131 1.00 47.84 184 THR A CA 1
ATOM 1536 C C . THR A 1 184 ? -30.245 -20.880 13.220 1.00 47.84 184 THR A C 1
ATOM 1538 O O . THR A 1 184 ? -29.714 -21.463 14.169 1.00 47.84 184 THR A O 1
ATOM 1541 N N . LYS A 1 185 ? -31.557 -20.655 13.109 1.00 36.66 185 LYS A N 1
ATOM 1542 C CA . LYS A 1 185 ? -32.585 -21.313 13.918 1.00 36.66 185 LYS A CA 1
ATOM 1543 C C . LYS A 1 185 ? -32.585 -22.814 13.672 1.00 36.66 185 LYS A C 1
ATOM 1545 O O . LYS A 1 185 ? -32.342 -23.210 12.509 1.00 36.66 185 LYS A O 1
#

Sequence (185 aa):
MGQSGVMGNTAMWIVLAVLIVLLVAIFTYSVIKDKIKKRKRAKEEKLFKEKSLEQAKLIFIQLDALKTVNDKYLDEFEVSIGKFKMMQLLRTATKYLDTIQNNEDFKDYVINSKDNENKVLKIFLNFYQNKSNNWSKTCVDSLKEINKFKKEISEYEYNELFNDFKIKIDEFYKKELYEEVEPTK

Secondary structure (DSSP, 8-state):
--SHHHHHHHHHHHHHHHHHHHHHHHHHHHHHHHHHHHHHHHHHHHHHHHHHHHHHHHHHHHHHHHHHHHHHHHHS--TTT-SS-HHHHHHHHHHHHHHHHHSHHHIIIIIS-SSSTTHHHHHHHHHHHS-GGGHHHH-HHHHHHHHHHHHHS-HHHHHHHHHHHHHHHHHHHHHHHHGGGS---

Foldseek 3Di:
DDDPVPVVVVVVVVVVVVVVVVVVVVVVVVVVVVVVVVVVVVVVLVVLQVLLVVLLLLLLLLVVLLLVLLVVLVVVPDPPDDLFDLVLSQVLSLVVLVVQCPDPSCCRRVVPDPVPPPDSVVLSVQSNVDRSVCCVPRSVVSVVVSVVSCVVDDVVVSVVSNVVSNVVSNVSSCCSGPVVPDPDD

=== Feature glossary ===
A reading guide for the features in this record.

Start from the sequence.

  · Sequence gives the chain of amino acids in standard one-letter code (A=alanine, C=cysteine, …, Y=tyrosine), read N→C. It is the only feature that is directly encoded by the gene; all structural features are derived from the folded form of this sequence.

Fold it, and you get atomic coordinates and the backbone conformation that goes with them.

  · Structure coordinates are given as an mmCIF _atom_site loop: one row per atom with element, residue name, chain id, sequence number, and x/y/z position in Å. Only the four main-chain atoms per residue are included here; side chains are omitted to keep the record compact.

  · Backbone dihedral angles. Every residue except chain termini has a φ (preceding-C → N → Cα → C) 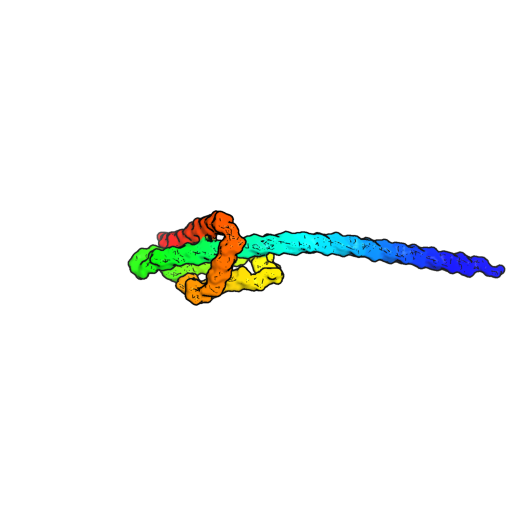and a ψ (N → Cα → C → next-N). They are reported in degrees following the IUPAC sign convention. Secondary structure is essentially a statement about which (φ, ψ) basin each residue occupies.

  · Eight-state secondary structure (DSSP): H is the canonical α-helix, G the tighter 3₁₀-helix, I the wider π-helix; E/B are β-structure, T and S are turns and bends, and '-' is everything else. DSSP derives these from the pattern of main-chain N–H···O=C hydrogen bonds, not from the sequence.

  · SS3 is a coarse helix/strand/coil call (letters a/b/c) made by the P-SEA algorithm from inter-Cα distances and dihedrals. It is less detailed than DSSP but needs only Cα positions.

Summarize the fold with a handful of shape descriptors and a per-residue structural alphabet.

  · Radius of gyration (Rg) is the root-mean-square distance of Cα atoms from their centroid — a single number for overall size and compactness. A globular domain of N residues has Rg ≈ 2.2·N^0.38 Å; an extended or disordered chain has a much larger Rg. The Cα contact count is the number of residue pairs whose Cα atoms are within 8 Å and are more than four positions apart in sequence — a standard proxy for tertiary packing density. The bounding box is the smallest axis-aligned box enclosing all Cα atoms.

  · 3Di is Foldseek's structural alphabet. Each residue is assigned one of twenty discrete states based on how its Cα sits relative to its spatial (not sequential) neighbors. Aligning 3Di strings finds structural homologs roughly as well as full 3D superposition, but orders of magnitude faster.

  · Solvent-accessible surface area (SASA) is the area in Å² traced out by the centre of a 1.4 Å probe sphere (a water molecule) rolled over the protein's van der Waals surface (Shrake–Rupley / Lee–Richards construction). Buried residues have near-zero SASA; fully exposed residues can exceed 200 Å². The total SASA scales roughly with the number of surface residues.

Ask how reliable the model is.

  · For AlphaFold models, the B-factor field carries pLDDT — the model's own estimate of local accuracy on a 0–100 scale. Regions with pLDDT<50 should be treated as essentially unmodeled; they often correspond to intrinsically disordered segments.

  · For experimental (PDB) structures, the B-factor (temperature factor) quantifies the positional spread of each atom in the crystal — a combination of thermal vibration and static disorder — in units of Å². High B-factors mark flexible loops or poorly resolved regions; low B-factors mark the rigid, well-ordered core.

  · Predicted Aligned Error (PAE) is an AlphaFold confidence matrix: entry (i, j) is the expected error in the position of residue j, in ångströms, when the prediction is superimposed on the true structure at residue i. Low PAE within a block of residues means that block is internally rigid and well-predicted; high PAE between two blocks means their relative placement is uncertain even if each block individually is confident.

Place it in context: what it resembles, what it is annotated as, and how it looks.

  · Structural nearest neighbors (via Foldseek easy-search vs the PDB). Reported per hit: target PDB id, E-value, and alignment TM-score. A TM-score above ~0.5 is the conventional threshold for 'same fold'.

  · Functional annotations link the protein to curated databases. InterPro entries identify conserved domains and families by matching the sequence against member-database signatures (Pfam, PROSITE, CDD, …). Gene Ontology (GO) terms describe molecular function, biological process, and cellular component in a controlled vocabulary. CATH places the structure in a hierarchical fold classification (Class/Architecture/Topology/Homologous-superfamily). The organism is the source species.

  · The contact map is a binary N×N matrix image: pixel (i, j) is dark where Cα_i and Cα_j are within 8 Å and |i−j|>4. Because the |i−j|>4 filter removes local helical contacts, off-diagonal stripes parallel to the main diagonal indicate parallel β-sheets; stripes perpendicular to it indicate antiparallel β-sheets. The Ramachandran plot scatters every residue's (φ, ψ) pair against the sterically allowed regions. The PAE heatmap renders the predicted-aligned-error matrix.

  · Six rendered views show the 3D structure from the faces of a cube — i.e. along ±x, ±y, ±z. Rendering representation is drawn randomly per protein from cartoon (secondary-structure ribbons), sticks (backbone bonds), or molecular surface; coloring is either N→C rainbow (blue at the N-terminus through red at the C-terminus) or one color per chain.